Protein AF-A0A9Q1BV69-F1 (afdb_monomer_lite)

pLDDT: mean 74.63, std 18.73, range [35.53, 95.81]

Inter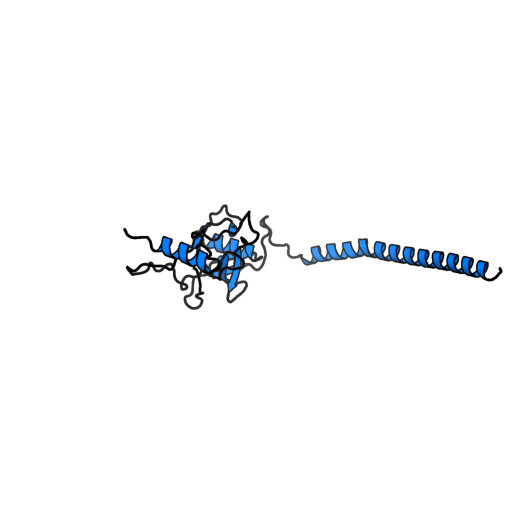Pro domains:
  IPR001190 SRCR domain [PF00530] (51-150)
  IPR001190 SRCR domain [PS50287] (43-151)
  IPR001190 SRCR domain [SM00202] (43-151)
  IPR036772 SRCR-like domain superfamily [G3DSA:3.10.250.10] (43-155)
  IPR036772 SRCR-like domain superfamily [SSF56487] (43-150)

Sequence (213 aa):
MDLSTSQLFHSVCLLLLLSCVEGENEEGCKFVDEENNDGEGYFRLFPGKPQGRVEVRCGVNKDWGTISYKGTRNTEIVATLVCRKLGYGDGSPLQPSDELGGYGPVWNVNCDEQHKYIENCSFTQTDKETDDYGPTYPYWDHNNDLHVKCGARPILDDGNSLPENTLMFILVDVATFVVLLVPIIVSGFVMYQLLIRKFKSVLNAKLASSATQ

Secondary structure (DSSP, 8-state):
----HHHHHHHHHHHHT-------------S--SSSTT--EEEEEES-SSEEEEEEEESTTSPPEEEBTTT-BSHHHHHHHHHHHTT---EEEE---GGG---S-EEEEE--TT--SGGGSEEEEE-----SS----TTSSGGGBPEEEE-SSPBPTTS-B--TTHHHHHHHHHHHHHHHHHHHHHHHHHHHHHHHHHHHHHHHHHHHHHS--

Radius of gyration: 30.92 Å; chains: 1; bounding box: 83×45×90 Å

Structure (mmCIF, N/CA/C/O backbone):
data_AF-A0A9Q1BV69-F1
#
_entry.id   AF-A0A9Q1BV69-F1
#
loop_
_atom_site.group_PDB
_atom_site.id
_atom_site.type_symbol
_atom_site.label_atom_id
_atom_site.label_alt_id
_atom_site.label_comp_id
_atom_site.label_asym_id
_atom_site.label_entity_id
_atom_site.label_seq_id
_atom_site.pdbx_PDB_ins_code
_atom_site.Cartn_x
_atom_site.Cartn_y
_atom_site.Cartn_z
_atom_site.occupancy
_atom_site.B_iso_or_equiv
_atom_site.auth_seq_id
_atom_site.auth_comp_id
_atom_site.auth_asym_id
_atom_site.auth_atom_id
_atom_site.pdbx_PDB_model_num
ATOM 1 N N . MET A 1 1 ? -8.856 7.721 -50.775 1.00 40.12 1 MET A N 1
ATOM 2 C CA . MET A 1 1 ? -9.648 8.565 -49.852 1.00 40.12 1 MET A CA 1
ATOM 3 C C . MET A 1 1 ? -10.030 7.638 -48.724 1.00 40.12 1 MET A C 1
ATOM 5 O O . MET A 1 1 ? -11.120 7.085 -48.736 1.00 40.12 1 MET A O 1
ATOM 9 N N . ASP A 1 2 ? -9.067 7.367 -47.850 1.00 35.53 2 ASP A N 1
ATOM 10 C CA . ASP A 1 2 ? -9.218 6.349 -46.818 1.00 35.53 2 ASP A CA 1
ATOM 11 C C . ASP A 1 2 ? -9.741 7.046 -45.571 1.00 35.53 2 ASP A C 1
ATOM 13 O O . ASP A 1 2 ? -9.028 7.789 -44.897 1.00 35.53 2 ASP A O 1
ATOM 17 N N . LEU A 1 3 ? -11.042 6.884 -45.339 1.00 38.03 3 LEU A N 1
ATOM 18 C CA . LEU A 1 3 ? -11.669 7.288 -44.093 1.00 38.03 3 LEU A CA 1
ATOM 19 C C . LEU A 1 3 ? -11.103 6.390 -42.989 1.00 38.03 3 LEU A C 1
ATOM 21 O O . LEU A 1 3 ? -11.316 5.179 -42.998 1.00 38.03 3 LEU A O 1
ATOM 25 N N . SER A 1 4 ? -10.372 7.002 -42.057 1.00 40.81 4 SER A N 1
ATOM 26 C CA . SER A 1 4 ? -9.907 6.376 -40.820 1.00 40.81 4 SER A CA 1
ATOM 27 C C . SER A 1 4 ? -11.053 5.623 -40.138 1.00 40.81 4 SER A C 1
ATOM 29 O O . SER A 1 4 ? -12.153 6.163 -39.984 1.00 40.81 4 SER A O 1
ATOM 31 N N . THR A 1 5 ? -10.784 4.400 -39.680 1.00 53.78 5 THR A N 1
ATOM 32 C CA . THR A 1 5 ? -11.697 3.568 -38.879 1.00 53.78 5 THR A CA 1
ATOM 33 C C . THR A 1 5 ? -12.287 4.331 -37.687 1.00 53.78 5 THR A C 1
ATOM 35 O O . THR A 1 5 ? -13.434 4.083 -37.319 1.00 53.78 5 THR A O 1
ATOM 38 N N . SER A 1 6 ? -11.585 5.344 -37.161 1.00 50.75 6 SER A N 1
ATOM 39 C CA . SER A 1 6 ? -12.084 6.225 -36.095 1.00 50.75 6 SER A CA 1
ATOM 40 C C . SER A 1 6 ? -13.319 7.058 -36.476 1.00 50.75 6 SER A C 1
ATOM 42 O O . SER A 1 6 ? -14.164 7.318 -35.619 1.00 50.75 6 SER A O 1
ATOM 44 N N . GLN A 1 7 ? -13.483 7.446 -37.748 1.00 51.47 7 GLN A N 1
ATOM 45 C CA . GLN A 1 7 ? -14.639 8.245 -38.186 1.00 51.47 7 GLN A CA 1
ATOM 46 C C . GLN A 1 7 ? -15.904 7.402 -38.383 1.00 51.47 7 GLN A C 1
ATOM 48 O O . GLN A 1 7 ? -17.013 7.891 -38.163 1.00 51.47 7 GLN A O 1
ATOM 53 N N . LEU A 1 8 ? -15.754 6.124 -38.743 1.00 51.69 8 LEU A N 1
ATOM 54 C CA . LEU A 1 8 ? -16.880 5.190 -38.845 1.00 51.69 8 LEU A CA 1
ATOM 55 C C . LEU A 1 8 ? -17.438 4.828 -37.460 1.00 51.69 8 LEU A C 1
ATOM 57 O O . LEU A 1 8 ? -18.655 4.769 -37.297 1.00 51.69 8 LEU A O 1
ATOM 61 N N . PHE A 1 9 ? -16.578 4.680 -36.446 1.00 51.19 9 PHE A N 1
ATOM 62 C CA . PHE A 1 9 ? -17.001 4.396 -35.068 1.00 51.19 9 PHE A CA 1
ATOM 63 C C . PHE A 1 9 ? -17.808 5.540 -34.434 1.00 51.19 9 PHE A C 1
ATOM 65 O O . PHE A 1 9 ? -18.845 5.291 -33.818 1.00 51.19 9 PHE A O 1
ATOM 72 N N . HIS A 1 10 ? -17.405 6.793 -34.665 1.00 50.75 10 HIS A N 1
ATOM 73 C CA . HIS A 1 10 ? -18.146 7.969 -34.196 1.00 50.75 10 HIS A CA 1
ATOM 74 C C . HIS A 1 10 ? -19.568 8.048 -34.783 1.00 50.75 10 HIS A C 1
ATOM 76 O O . HIS A 1 10 ? -20.523 8.398 -34.090 1.00 50.75 10 HIS A O 1
ATOM 82 N N . SER A 1 11 ? -19.727 7.682 -36.060 1.00 50.28 11 SER A N 1
ATOM 83 C CA . SER A 1 11 ? -21.018 7.750 -36.755 1.00 50.28 11 SER A CA 1
ATOM 84 C C . SER A 1 11 ? -21.983 6.632 -36.334 1.00 50.28 11 SER A C 1
ATOM 86 O O . SER A 1 11 ? -23.188 6.859 -36.232 1.00 50.28 11 SER A O 1
ATOM 88 N N . VAL A 1 12 ? -21.464 5.437 -36.019 1.00 55.62 12 VAL A N 1
ATOM 89 C CA . VAL A 1 12 ? -22.273 4.306 -35.526 1.00 55.62 12 VAL A CA 1
ATOM 90 C C . VAL A 1 12 ? -22.768 4.549 -34.097 1.00 55.62 12 VAL A C 1
ATOM 92 O O . VAL A 1 12 ? -23.895 4.175 -33.771 1.00 55.62 12 VAL A O 1
ATOM 95 N N . CYS A 1 13 ? -21.981 5.223 -33.254 1.00 51.28 13 CYS A N 1
ATOM 96 C CA . CYS A 1 13 ? -22.364 5.425 -31.858 1.00 51.28 13 CYS A CA 1
ATOM 97 C C . CYS A 1 13 ? -23.488 6.454 -31.667 1.00 51.28 13 CYS A C 1
ATOM 99 O O . CYS A 1 13 ? -24.375 6.266 -30.834 1.00 51.28 13 CYS A O 1
ATOM 101 N N . LEU A 1 14 ? -23.536 7.480 -32.524 1.00 49.28 14 LEU A N 1
ATOM 102 C CA . LEU A 1 14 ? -24.628 8.457 -32.541 1.00 49.28 14 LEU A CA 1
ATOM 103 C C . LEU A 1 14 ? -25.983 7.832 -32.941 1.00 49.28 14 LEU A C 1
ATOM 105 O O . LEU A 1 14 ? -27.035 8.330 -32.547 1.00 49.28 14 LEU A O 1
ATOM 109 N N . LEU A 1 15 ? -25.969 6.734 -33.709 1.00 53.00 15 LEU A N 1
ATOM 110 C CA . LEU A 1 15 ? -27.171 6.058 -34.215 1.00 53.00 15 LEU A CA 1
ATOM 111 C C . LEU A 1 15 ? -27.787 5.046 -33.235 1.00 53.00 15 LEU A C 1
ATOM 113 O O . LEU A 1 15 ? -28.951 4.690 -33.408 1.00 53.00 15 LEU A O 1
ATOM 117 N N . LEU A 1 16 ? -27.050 4.585 -32.217 1.00 51.47 16 LEU A N 1
ATOM 118 C CA . LEU A 1 16 ? -27.519 3.532 -31.303 1.00 51.47 16 LEU A CA 1
ATOM 119 C C . LEU A 1 16 ? -27.891 4.012 -29.893 1.00 51.47 16 LEU A C 1
ATOM 121 O O . LEU A 1 16 ? -28.343 3.187 -29.103 1.00 51.47 16 LEU A O 1
ATOM 125 N N . LEU A 1 17 ? -27.734 5.303 -29.557 1.00 52.81 17 LEU A N 1
ATOM 126 C CA . LEU A 1 17 ? -27.926 5.831 -28.186 1.00 52.81 17 LEU A CA 1
ATOM 127 C C . LEU A 1 17 ? -27.183 5.012 -27.107 1.00 52.81 17 LEU A C 1
ATOM 129 O O . LEU A 1 17 ? -27.533 5.046 -25.928 1.00 52.81 17 LEU A O 1
ATOM 133 N N . LEU A 1 18 ? -26.159 4.260 -27.509 1.00 53.50 18 LEU A N 1
ATOM 134 C CA . LEU A 1 18 ? -25.241 3.591 -26.607 1.00 53.50 18 LEU A CA 1
ATOM 135 C C . LEU A 1 18 ? -24.182 4.629 -26.260 1.00 53.50 18 LEU A C 1
ATOM 137 O O . LEU A 1 18 ? -23.587 5.226 -27.153 1.00 53.50 18 LEU A O 1
ATOM 141 N N . SER A 1 19 ? -23.975 4.885 -24.972 1.00 45.06 19 SER A N 1
ATOM 142 C CA . SER A 1 19 ? -22.877 5.725 -24.506 1.00 45.06 19 SER A CA 1
ATOM 143 C C . SER A 1 19 ? -21.555 5.091 -24.947 1.00 45.06 19 SER A C 1
ATOM 145 O O . SER A 1 19 ? -21.091 4.140 -24.315 1.00 45.06 19 SER A O 1
ATOM 147 N N . CYS A 1 20 ? -20.954 5.583 -26.032 1.00 44.16 20 CYS A N 1
ATOM 148 C CA . CYS A 1 20 ? -19.535 5.358 -26.261 1.00 44.16 20 CYS A CA 1
ATOM 149 C C . CYS A 1 20 ? -18.796 6.150 -25.195 1.00 44.16 20 CYS A C 1
ATOM 151 O O . CYS A 1 20 ? -18.711 7.371 -25.273 1.00 44.16 20 CYS A O 1
ATOM 153 N N . VAL A 1 21 ? -18.307 5.444 -24.181 1.00 43.62 21 VAL A N 1
ATOM 154 C CA . VAL A 1 21 ? -17.212 5.950 -23.364 1.00 43.62 21 VAL A CA 1
ATOM 155 C C . VAL A 1 21 ? -16.020 6.006 -24.311 1.00 43.62 21 VAL A C 1
ATOM 157 O O . VAL A 1 21 ? -15.547 4.968 -24.778 1.00 43.62 21 VAL A O 1
ATOM 160 N N . GLU A 1 22 ? -15.624 7.218 -24.696 1.00 40.38 22 GLU A N 1
ATOM 161 C CA . GLU A 1 22 ? -14.317 7.443 -25.302 1.00 40.38 22 GLU A CA 1
ATOM 162 C C . GLU A 1 22 ? -13.283 6.828 -24.363 1.00 40.38 22 GLU A C 1
ATOM 164 O O . GLU A 1 22 ? -13.348 7.033 -23.153 1.00 40.38 22 GLU A O 1
ATOM 169 N N . GLY A 1 23 ? -12.390 6.000 -24.908 1.00 40.72 23 GLY A N 1
ATOM 170 C CA . GLY A 1 23 ? -11.249 5.507 -24.153 1.00 40.72 23 GLY A CA 1
ATOM 171 C C . GLY A 1 23 ? -10.459 6.716 -23.683 1.00 40.72 23 GLY A C 1
ATOM 172 O O . GLY A 1 23 ? -9.759 7.340 -24.479 1.00 40.72 23 GLY A O 1
ATOM 173 N N . GLU A 1 24 ? -10.654 7.087 -22.421 1.00 43.34 24 GLU A N 1
ATOM 174 C CA . GLU A 1 24 ? -9.856 8.103 -21.766 1.00 43.34 24 GLU A CA 1
ATOM 175 C C . GLU A 1 24 ? -8.406 7.644 -21.857 1.00 43.34 24 GLU A C 1
ATOM 177 O O . GLU A 1 24 ? -8.081 6.492 -21.557 1.00 43.34 24 GLU A O 1
ATOM 182 N N . ASN A 1 25 ? -7.564 8.544 -22.359 1.00 41.19 25 ASN A N 1
ATOM 183 C CA . ASN A 1 25 ? -6.124 8.364 -22.412 1.00 41.19 25 ASN A CA 1
ATOM 184 C C . ASN A 1 25 ? -5.625 7.812 -21.070 1.00 41.19 25 ASN A C 1
ATOM 186 O O . ASN A 1 25 ? -6.154 8.184 -20.025 1.00 41.19 25 ASN A O 1
ATOM 190 N N . GLU A 1 26 ? -4.619 6.940 -21.123 1.00 45.53 26 GLU A N 1
ATOM 191 C CA . GLU A 1 26 ? -3.960 6.273 -19.995 1.00 45.53 26 GLU A CA 1
ATOM 192 C C . GLU A 1 26 ? -3.340 7.278 -19.009 1.00 45.53 26 GLU A C 1
ATOM 194 O O . GLU A 1 26 ? -2.126 7.462 -18.911 1.00 45.53 26 GLU A O 1
ATOM 199 N N . GLU A 1 27 ? -4.180 7.978 -18.261 1.00 52.00 27 GLU A N 1
ATOM 200 C CA . GLU A 1 27 ? -3.754 8.746 -17.114 1.00 52.00 27 GLU A CA 1
ATOM 201 C C . GLU A 1 27 ? -3.447 7.729 -16.011 1.00 52.00 27 GLU A C 1
ATOM 203 O O . GLU A 1 27 ? -4.320 6.986 -15.560 1.00 52.00 27 GLU A O 1
ATOM 208 N N . GLY A 1 28 ? -2.167 7.630 -15.634 1.00 58.50 28 GLY A N 1
ATOM 209 C CA . GLY A 1 28 ? -1.710 6.755 -14.554 1.00 58.50 28 GLY A CA 1
ATOM 210 C C . GLY A 1 28 ? -2.516 6.949 -13.264 1.00 58.50 28 GLY A C 1
ATOM 211 O O . GLY A 1 28 ? -3.225 7.937 -13.110 1.00 58.50 28 GLY A O 1
ATOM 212 N N . CYS A 1 29 ? -2.410 6.005 -12.325 1.00 69.38 29 CYS A N 1
ATOM 213 C CA . CYS A 1 29 ? -3.205 5.978 -11.093 1.00 69.38 29 CYS A CA 1
ATOM 214 C C . CYS A 1 29 ? -3.205 7.338 -10.363 1.00 69.38 29 CYS A C 1
ATOM 216 O O . CYS A 1 29 ? -2.234 7.682 -9.683 1.00 69.38 29 CYS A O 1
ATOM 218 N N . LYS A 1 30 ? -4.286 8.113 -10.501 1.00 64.75 30 LYS A N 1
ATOM 219 C CA . LYS A 1 30 ? -4.495 9.358 -9.759 1.00 64.75 30 LYS A CA 1
ATOM 220 C C . LYS A 1 30 ? -5.246 9.033 -8.475 1.00 64.75 30 LYS A C 1
ATOM 222 O O . LYS A 1 30 ? -6.282 8.380 -8.495 1.00 64.75 30 LYS A O 1
ATOM 227 N N . PHE A 1 31 ? -4.673 9.460 -7.353 1.00 65.12 31 PHE A N 1
ATOM 228 C CA . PHE A 1 31 ? -5.254 9.297 -6.015 1.00 65.12 31 PHE A CA 1
ATOM 229 C C . PHE A 1 31 ? -5.938 10.581 -5.511 1.00 65.12 31 PHE A C 1
ATOM 231 O O . PHE A 1 31 ? -6.387 10.641 -4.366 1.00 65.12 31 PHE A O 1
ATOM 238 N N . VAL A 1 32 ? -5.961 11.620 -6.350 1.00 54.75 32 VAL A N 1
ATOM 239 C CA . VAL A 1 32 ? -6.614 12.903 -6.104 1.00 54.75 32 VAL A CA 1
ATOM 240 C C . VAL A 1 32 ? -7.258 13.328 -7.417 1.00 54.75 32 VAL A C 1
ATOM 242 O O . VAL A 1 32 ? -6.558 13.784 -8.318 1.00 54.75 32 VAL A O 1
ATOM 245 N N . ASP A 1 33 ? -8.574 13.178 -7.512 1.00 50.28 33 ASP A N 1
ATOM 246 C CA . ASP A 1 33 ? -9.371 13.904 -8.496 1.00 50.28 33 ASP A CA 1
ATOM 247 C C . ASP A 1 33 ? -10.050 15.065 -7.771 1.00 50.28 33 ASP A C 1
ATOM 249 O O . ASP A 1 33 ? -10.832 14.875 -6.841 1.00 50.28 33 ASP A O 1
ATOM 253 N N . GLU A 1 34 ? -9.699 16.294 -8.154 1.00 51.12 34 GLU A N 1
ATOM 254 C CA . GLU A 1 34 ? -10.300 17.509 -7.584 1.00 51.12 34 GLU A CA 1
ATOM 255 C C . GLU A 1 34 ? -11.737 17.735 -8.088 1.00 51.12 34 GLU A C 1
ATOM 257 O O . GLU A 1 34 ? -12.470 18.541 -7.514 1.00 51.12 34 GLU A O 1
ATOM 262 N N . GLU A 1 35 ? -12.152 17.033 -9.148 1.00 55.50 35 GLU A N 1
ATOM 263 C CA . GLU A 1 35 ? -13.388 17.333 -9.878 1.00 55.50 35 GLU A CA 1
ATOM 264 C C . GLU A 1 35 ? -14.507 16.302 -9.651 1.00 55.50 35 GLU A C 1
ATOM 266 O O . GLU A 1 35 ? -15.681 16.668 -9.677 1.00 55.50 35 GLU A O 1
ATOM 271 N N . ASN A 1 36 ? -14.176 15.049 -9.318 1.00 53.34 36 ASN A N 1
ATOM 272 C CA . ASN A 1 36 ? -15.134 13.992 -8.995 1.00 53.34 36 ASN A CA 1
ATOM 273 C C . ASN A 1 36 ? -14.586 13.144 -7.829 1.00 53.34 36 ASN A C 1
ATOM 275 O O . ASN A 1 36 ? -13.414 12.797 -7.787 1.00 53.34 36 ASN A O 1
ATOM 279 N N . ASN A 1 37 ? -15.416 12.811 -6.835 1.00 50.31 37 ASN A N 1
ATOM 280 C CA . ASN A 1 37 ? -15.024 11.999 -5.662 1.00 50.31 37 ASN A CA 1
ATOM 281 C C . ASN A 1 37 ? -14.746 10.508 -6.006 1.00 50.31 37 ASN A C 1
ATOM 283 O O . ASN A 1 37 ? -15.008 9.620 -5.193 1.00 50.31 37 ASN A O 1
ATOM 287 N N . ASP A 1 38 ? -14.302 10.201 -7.221 1.00 52.78 38 ASP A N 1
ATOM 288 C CA . ASP A 1 38 ? -13.967 8.866 -7.726 1.00 52.78 38 ASP A CA 1
ATOM 289 C C . ASP A 1 38 ? -12.456 8.569 -7.722 1.00 52.78 38 ASP A C 1
ATOM 291 O O . ASP A 1 38 ? -12.078 7.396 -7.809 1.00 52.78 38 ASP A O 1
ATOM 295 N N . GLY A 1 39 ? -11.618 9.586 -7.502 1.00 53.66 39 GLY A N 1
ATOM 296 C CA . GLY A 1 39 ? -10.155 9.497 -7.477 1.00 53.66 39 GLY A CA 1
ATOM 297 C C . GLY A 1 39 ? -9.519 8.862 -6.234 1.00 53.66 39 GLY A C 1
ATOM 298 O O . GLY A 1 39 ? -8.316 8.989 -6.044 1.00 53.66 39 GLY A O 1
ATOM 299 N N . GLU A 1 40 ? -10.257 8.182 -5.349 1.00 65.62 40 GLU A N 1
ATOM 300 C CA . GLU A 1 40 ? -9.614 7.478 -4.230 1.00 65.62 40 GLU A CA 1
ATOM 301 C C . GLU A 1 40 ? -9.046 6.130 -4.687 1.00 65.62 40 GLU A C 1
ATOM 303 O O . GLU A 1 40 ? -9.777 5.182 -4.989 1.00 65.62 40 GLU A O 1
ATOM 308 N N . GLY A 1 41 ? -7.720 6.007 -4.697 1.00 77.88 41 GLY A N 1
ATOM 309 C CA . GLY A 1 41 ? -7.085 4.711 -4.888 1.00 77.88 41 GLY A CA 1
ATOM 310 C C . GLY A 1 41 ? -6.992 3.900 -3.589 1.00 77.88 41 GLY A C 1
ATOM 311 O O . GLY A 1 41 ? -6.687 4.409 -2.507 1.00 77.88 41 GLY A O 1
ATOM 312 N N . TYR A 1 42 ? -7.264 2.602 -3.700 1.00 89.88 42 TYR A N 1
ATOM 313 C CA . TYR A 1 42 ? -7.347 1.663 -2.585 1.00 89.88 42 TYR A CA 1
ATOM 314 C C . TYR A 1 42 ? -6.157 0.711 -2.577 1.00 89.88 42 TYR A C 1
ATOM 316 O O . TYR A 1 42 ? -5.721 0.247 -3.627 1.00 89.88 42 TYR A O 1
ATOM 324 N N . PHE A 1 43 ? -5.694 0.351 -1.379 1.00 93.31 43 PHE A N 1
ATOM 325 C CA . PHE A 1 43 ? -4.626 -0.626 -1.177 1.00 93.31 43 PHE A CA 1
ATOM 326 C C . PHE A 1 43 ? -5.113 -1.787 -0.311 1.00 93.31 43 PHE A C 1
ATOM 328 O O . PHE A 1 43 ? -5.942 -1.607 0.587 1.00 93.31 43 PHE A O 1
ATOM 335 N N . ARG A 1 44 ? -4.573 -2.986 -0.540 1.00 94.62 44 ARG A N 1
ATOM 336 C CA . ARG A 1 44 ? -4.730 -4.133 0.364 1.00 94.62 44 ARG A CA 1
ATOM 337 C C . ARG A 1 44 ? -3.515 -5.053 0.326 1.00 94.62 44 ARG A C 1
ATOM 339 O O . ARG A 1 44 ? -2.742 -5.032 -0.625 1.00 94.62 44 ARG A O 1
ATOM 346 N N . LEU A 1 45 ? -3.404 -5.894 1.354 1.00 94.12 45 LEU A N 1
ATOM 347 C CA . LEU A 1 45 ? -2.499 -7.041 1.361 1.00 94.12 45 LEU A CA 1
ATOM 348 C C . LEU A 1 45 ? -3.288 -8.326 1.122 1.00 94.12 45 LEU A C 1
ATOM 350 O O . LEU A 1 45 ? -4.327 -8.538 1.758 1.00 94.12 45 LEU A O 1
ATOM 354 N N . PHE A 1 46 ? -2.789 -9.172 0.225 1.00 92.38 46 PHE A N 1
ATOM 355 C CA . PHE A 1 46 ? -3.361 -10.481 -0.090 1.00 92.38 46 PHE A CA 1
ATOM 356 C C . PHE A 1 46 ? -2.246 -11.536 -0.226 1.00 92.38 46 PHE A C 1
ATOM 358 O O . PHE A 1 46 ? -1.165 -11.208 -0.701 1.00 92.38 46 PHE A O 1
ATOM 365 N N . PRO A 1 47 ? -2.442 -12.803 0.180 1.00 88.19 47 PRO A N 1
ATOM 366 C CA . PRO A 1 47 ? -3.598 -13.349 0.898 1.00 88.19 47 PRO A CA 1
ATOM 367 C C . PRO A 1 47 ? -3.599 -13.044 2.409 1.00 88.19 47 PRO A C 1
ATOM 369 O O . PRO A 1 47 ? -4.556 -13.395 3.094 1.00 88.19 47 PRO A O 1
ATOM 372 N N . GLY A 1 48 ? -2.546 -12.419 2.949 1.00 81.69 48 GLY A N 1
ATOM 373 C CA . GLY A 1 48 ? -2.345 -12.256 4.392 1.00 81.69 48 GLY A CA 1
ATOM 374 C C . GLY A 1 48 ? -2.264 -10.808 4.883 1.00 81.69 48 GLY A C 1
ATOM 375 O O . GLY A 1 48 ? -2.031 -9.873 4.122 1.00 81.69 48 GLY A O 1
ATOM 376 N N . LYS A 1 49 ? -2.430 -10.640 6.201 1.00 86.94 49 LYS A N 1
ATOM 377 C CA . LYS A 1 49 ? -2.164 -9.414 6.973 1.00 86.94 49 LYS A CA 1
ATOM 378 C C . LYS A 1 49 ? -1.452 -9.807 8.279 1.00 86.94 49 LYS A C 1
ATOM 380 O O . LYS A 1 49 ? -1.833 -10.822 8.859 1.00 86.94 49 LYS A O 1
ATOM 385 N N . PRO A 1 50 ? -0.443 -9.057 8.763 1.00 90.88 50 PRO A N 1
ATOM 386 C CA . PRO A 1 50 ? 0.099 -7.803 8.226 1.00 90.88 50 PRO A CA 1
ATOM 387 C C . PRO A 1 50 ? 1.152 -8.015 7.118 1.00 90.88 50 PRO A C 1
ATOM 389 O O . PRO A 1 50 ? 1.956 -7.128 6.851 1.00 90.88 50 PRO A O 1
ATOM 392 N N . GLN A 1 51 ? 1.194 -9.201 6.505 1.00 93.19 51 GLN A N 1
ATOM 393 C CA . GLN A 1 51 ? 2.146 -9.558 5.457 1.00 93.19 51 GLN A CA 1
ATOM 394 C C . GLN A 1 51 ? 1.417 -10.131 4.246 1.00 93.19 51 GLN A C 1
ATOM 396 O O . GLN A 1 51 ? 0.633 -11.067 4.395 1.00 93.19 51 GLN A O 1
ATOM 401 N N . GLY A 1 52 ? 1.738 -9.631 3.058 1.00 93.31 52 GLY A N 1
ATOM 402 C CA . GLY A 1 52 ? 1.176 -10.127 1.808 1.00 93.31 52 GLY A CA 1
ATOM 403 C C . GLY A 1 52 ? 1.661 -9.344 0.595 1.00 93.31 52 GLY A C 1
ATOM 404 O O . GLY A 1 52 ? 2.419 -8.382 0.724 1.00 93.31 52 GLY A O 1
ATOM 405 N N . ARG A 1 53 ? 1.205 -9.770 -0.580 1.00 94.38 53 ARG A N 1
ATOM 406 C CA . ARG A 1 53 ? 1.318 -9.036 -1.838 1.00 94.38 53 ARG A CA 1
ATOM 407 C C . ARG A 1 53 ? 0.539 -7.734 -1.743 1.00 94.38 53 ARG A C 1
ATOM 409 O O . ARG A 1 53 ? -0.588 -7.734 -1.243 1.00 94.38 53 ARG A O 1
ATOM 416 N N . VAL A 1 54 ? 1.128 -6.653 -2.233 1.00 94.88 54 VAL A N 1
ATOM 417 C CA . VAL A 1 54 ? 0.461 -5.361 -2.335 1.00 94.88 54 VAL A CA 1
ATOM 418 C C . VAL A 1 54 ? -0.415 -5.357 -3.577 1.00 94.88 54 VAL A C 1
ATOM 420 O O . VAL A 1 54 ? 0.073 -5.512 -4.696 1.00 94.88 54 VAL A O 1
ATOM 423 N N . GLU A 1 55 ? -1.709 -5.153 -3.364 1.00 94.31 55 GLU A N 1
ATOM 424 C CA . GLU A 1 55 ? -2.665 -4.920 -4.436 1.00 94.31 55 GLU A CA 1
ATOM 425 C C . GLU A 1 55 ? -3.209 -3.498 -4.351 1.00 94.31 55 GLU A C 1
ATOM 427 O O . GLU A 1 55 ? -3.489 -2.990 -3.260 1.00 94.31 55 GLU A O 1
ATOM 432 N N . VAL A 1 56 ? -3.353 -2.871 -5.516 1.00 92.75 56 VAL A N 1
ATOM 433 C CA . VAL A 1 56 ? -3.781 -1.482 -5.688 1.00 92.75 56 VAL A CA 1
ATOM 434 C C . VAL A 1 56 ? -4.974 -1.418 -6.633 1.00 92.75 56 VAL A C 1
ATOM 436 O O . VAL A 1 56 ? -5.084 -2.212 -7.566 1.00 92.75 56 VAL A O 1
ATOM 439 N N . ARG A 1 57 ? -5.888 -0.483 -6.386 1.00 89.62 57 ARG A N 1
ATOM 440 C CA . ARG A 1 57 ? -7.055 -0.231 -7.231 1.00 89.62 57 ARG A CA 1
ATOM 441 C C . ARG A 1 57 ? -7.256 1.271 -7.400 1.00 89.62 57 ARG A C 1
ATOM 443 O O . ARG A 1 57 ? -7.553 1.947 -6.421 1.00 89.62 57 ARG A O 1
ATOM 450 N N . CYS A 1 58 ? -7.108 1.768 -8.623 1.00 84.44 58 CYS A N 1
ATOM 451 C CA . CYS A 1 58 ? -7.105 3.195 -8.968 1.00 84.44 58 CYS A CA 1
ATOM 452 C C . CYS A 1 58 ? -8.524 3.746 -9.163 1.00 84.44 58 CYS A C 1
ATOM 454 O O . CYS A 1 58 ? -8.940 4.011 -10.284 1.00 84.44 58 CYS A O 1
ATOM 456 N N . GLY A 1 59 ? -9.293 3.830 -8.080 1.00 79.81 59 GLY A N 1
ATOM 457 C CA . GLY A 1 59 ? -10.689 4.266 -8.106 1.00 79.81 59 GLY A CA 1
ATOM 458 C C . GLY A 1 59 ? -11.681 3.130 -7.855 1.00 79.81 59 GLY A C 1
ATOM 459 O O . GLY A 1 59 ? -11.362 1.940 -7.906 1.00 79.81 59 GLY A O 1
ATOM 460 N N . VAL A 1 60 ? -12.925 3.489 -7.542 1.00 76.12 60 VAL A N 1
ATOM 461 C CA . VAL A 1 60 ? -13.941 2.535 -7.052 1.00 76.12 60 VAL A CA 1
ATOM 462 C C . VAL A 1 60 ? -14.341 1.494 -8.105 1.00 76.12 60 VAL A C 1
ATOM 464 O O . VAL A 1 60 ? -14.615 0.345 -7.748 1.00 76.12 60 VAL A O 1
ATOM 467 N N . ASN A 1 61 ? -14.336 1.885 -9.381 1.00 78.50 61 ASN A N 1
ATOM 468 C CA . ASN A 1 61 ? -14.826 1.082 -10.506 1.00 78.50 61 ASN A CA 1
ATOM 469 C C . ASN A 1 61 ? -13.715 0.400 -11.321 1.00 78.50 61 ASN A C 1
ATOM 471 O O . ASN A 1 61 ? -14.014 -0.238 -12.327 1.00 78.50 61 ASN A O 1
ATOM 475 N N . LYS A 1 62 ? -12.443 0.548 -10.929 1.00 82.94 62 LYS A N 1
ATOM 476 C CA . LYS A 1 62 ? -11.322 -0.124 -11.601 1.00 82.94 62 LYS A CA 1
ATOM 477 C C . LYS A 1 62 ? -11.062 -1.498 -10.988 1.00 82.94 62 LYS A C 1
ATOM 479 O O . LYS A 1 62 ? -11.420 -1.759 -9.839 1.00 82.94 62 LYS A O 1
ATOM 484 N N . ASP A 1 63 ? -10.415 -2.369 -11.750 1.00 86.19 63 ASP A N 1
ATOM 485 C CA . ASP A 1 63 ? -9.988 -3.674 -11.255 1.00 86.19 63 ASP A CA 1
ATOM 486 C C . ASP A 1 63 ? -8.795 -3.557 -10.298 1.00 86.19 63 ASP A C 1
ATOM 488 O O . ASP A 1 63 ? -8.024 -2.595 -10.325 1.00 86.19 63 ASP A O 1
ATOM 492 N N . TRP A 1 64 ? -8.648 -4.560 -9.431 1.00 91.69 64 TRP A N 1
ATOM 493 C CA . TRP A 1 64 ? -7.443 -4.710 -8.619 1.00 91.69 64 TRP A CA 1
ATOM 494 C C . TRP A 1 64 ? -6.262 -5.111 -9.502 1.00 91.69 64 TRP A C 1
ATOM 496 O O . TRP A 1 64 ? -6.394 -5.980 -10.361 1.00 91.69 64 TRP A O 1
ATOM 506 N N . GLY A 1 65 ? -5.109 -4.510 -9.234 1.00 91.19 65 GLY A N 1
ATOM 507 C CA . GLY A 1 65 ? -3.821 -4.862 -9.814 1.00 91.19 65 GLY A CA 1
ATOM 508 C C . GLY A 1 65 ? -2.745 -5.040 -8.752 1.00 91.19 65 GLY A C 1
ATOM 509 O O . GLY A 1 65 ? -3.010 -4.940 -7.552 1.00 91.19 65 GLY A O 1
ATOM 510 N N . THR A 1 66 ? -1.518 -5.278 -9.194 1.00 92.19 66 THR A N 1
ATOM 511 C CA . THR A 1 66 ? -0.347 -5.514 -8.341 1.00 92.19 66 THR A CA 1
ATOM 512 C C . THR A 1 66 ? 0.731 -4.464 -8.584 1.00 92.19 66 THR A C 1
ATOM 514 O O . THR A 1 66 ? 0.694 -3.732 -9.568 1.00 92.19 66 THR A O 1
ATOM 517 N N . ILE A 1 67 ? 1.695 -4.352 -7.672 1.00 91.88 67 ILE A N 1
ATOM 518 C CA . ILE A 1 67 ? 2.871 -3.487 -7.850 1.00 91.88 67 ILE A CA 1
ATOM 519 C C . ILE A 1 67 ? 4.065 -4.362 -8.228 1.00 91.88 67 ILE A C 1
ATOM 521 O O . ILE A 1 67 ? 4.279 -5.379 -7.579 1.00 91.88 67 ILE A O 1
ATOM 525 N N . SER A 1 68 ? 4.867 -3.977 -9.221 1.00 90.44 68 SER A N 1
ATOM 526 C CA . SER A 1 68 ? 6.093 -4.712 -9.560 1.00 90.44 68 SER A CA 1
ATOM 527 C C . SER A 1 68 ? 7.194 -4.439 -8.538 1.00 90.44 68 SER A C 1
ATOM 529 O O . SER A 1 68 ? 7.614 -3.301 -8.356 1.00 90.44 68 SER A O 1
ATOM 531 N N . TYR A 1 69 ? 7.757 -5.479 -7.922 1.00 91.31 69 TYR A N 1
ATOM 532 C CA . TYR A 1 69 ? 8.926 -5.343 -7.046 1.00 91.31 69 TYR A CA 1
ATOM 533 C C . TYR A 1 69 ? 10.142 -4.789 -7.793 1.00 91.31 69 TYR A C 1
ATOM 535 O O . TYR A 1 69 ? 10.891 -3.984 -7.242 1.00 91.31 69 TYR A O 1
ATOM 543 N N . LYS A 1 70 ? 10.364 -5.250 -9.032 1.00 87.19 70 LYS A N 1
ATOM 544 C CA . LYS A 1 70 ? 11.560 -4.907 -9.813 1.00 87.19 70 LYS A CA 1
ATOM 545 C C . LYS A 1 70 ? 11.416 -3.594 -10.584 1.00 87.19 70 LYS A C 1
ATOM 547 O O . LYS A 1 70 ? 12.423 -2.934 -10.823 1.00 87.19 70 LYS A O 1
ATOM 552 N N . GLY A 1 71 ? 10.199 -3.252 -11.005 1.00 85.44 71 GLY A N 1
ATOM 553 C CA . GLY A 1 71 ? 9.896 -1.984 -11.668 1.00 85.44 71 GLY A CA 1
ATOM 554 C C . GLY A 1 71 ? 9.732 -0.812 -10.700 1.00 85.44 71 GLY A C 1
ATOM 555 O O . GLY A 1 71 ? 9.859 0.345 -11.098 1.00 85.44 71 GLY A O 1
ATOM 556 N N . THR A 1 72 ? 9.496 -1.098 -9.418 1.00 88.94 72 THR A N 1
ATOM 557 C CA . THR A 1 72 ? 9.430 -0.089 -8.365 1.00 88.94 72 THR A CA 1
ATOM 558 C C . THR A 1 72 ? 10.809 0.446 -7.987 1.00 88.94 72 THR A C 1
ATOM 560 O O . THR A 1 72 ? 11.745 -0.303 -7.707 1.00 88.94 72 THR A O 1
ATOM 563 N N . ARG A 1 73 ? 10.914 1.775 -7.896 1.00 89.25 73 ARG A N 1
ATOM 564 C CA . ARG A 1 73 ? 12.086 2.459 -7.338 1.00 89.25 73 ARG A CA 1
ATOM 565 C C . ARG A 1 73 ? 11.879 2.702 -5.846 1.00 89.25 73 ARG A C 1
ATOM 567 O O . ARG A 1 73 ? 10.794 3.092 -5.426 1.00 89.25 73 ARG A O 1
ATOM 574 N N . ASN A 1 74 ? 12.942 2.517 -5.062 1.00 93.06 74 ASN A N 1
ATOM 575 C CA . ASN A 1 74 ? 12.932 2.679 -3.605 1.00 93.06 74 ASN A CA 1
ATOM 576 C C . ASN A 1 74 ? 11.864 1.807 -2.924 1.00 93.06 74 ASN A C 1
ATOM 578 O O . ASN A 1 74 ? 11.043 2.282 -2.142 1.00 93.06 74 ASN A O 1
ATOM 582 N N . THR A 1 75 ? 11.899 0.506 -3.212 1.00 93.69 75 THR A N 1
ATOM 583 C CA . THR A 1 75 ? 10.932 -0.489 -2.729 1.00 93.69 75 THR A CA 1
ATOM 584 C C . THR A 1 75 ? 10.752 -0.486 -1.204 1.00 93.69 75 THR A C 1
ATOM 586 O O . THR A 1 75 ? 9.648 -0.717 -0.722 1.00 93.69 75 THR A O 1
ATOM 589 N N . GLU A 1 76 ? 11.798 -0.155 -0.440 1.00 94.88 76 GLU A N 1
ATOM 590 C CA . GLU A 1 76 ? 11.738 0.034 1.022 1.00 94.88 76 GLU A CA 1
ATOM 591 C C . GLU A 1 76 ? 10.799 1.177 1.441 1.00 94.88 76 GLU A C 1
ATOM 593 O O . GLU A 1 76 ? 9.973 1.032 2.346 1.00 94.88 76 GLU A O 1
ATOM 598 N N . ILE A 1 77 ? 10.885 2.311 0.740 1.00 95.06 77 ILE A N 1
ATOM 599 C CA . ILE A 1 77 ? 10.037 3.482 0.982 1.00 95.06 77 ILE A CA 1
ATOM 600 C C . ILE A 1 77 ? 8.600 3.140 0.601 1.00 95.06 77 ILE A C 1
ATOM 602 O O . ILE A 1 77 ? 7.691 3.364 1.394 1.00 95.06 77 ILE A O 1
ATOM 606 N N . VAL A 1 78 ? 8.394 2.516 -0.563 1.00 95.50 78 VAL A N 1
ATOM 607 C CA . VAL A 1 78 ? 7.065 2.056 -0.998 1.00 95.50 78 VAL A CA 1
ATOM 608 C C . VAL A 1 78 ? 6.440 1.121 0.035 1.00 95.50 78 VAL A C 1
ATOM 610 O O . VAL A 1 78 ? 5.287 1.320 0.415 1.00 95.50 78 VAL A O 1
ATOM 613 N N . ALA A 1 79 ? 7.191 0.136 0.537 1.00 95.81 79 ALA A N 1
ATOM 614 C CA . ALA A 1 79 ? 6.704 -0.791 1.553 1.00 95.81 79 ALA A CA 1
ATOM 615 C C . ALA A 1 79 ? 6.272 -0.063 2.831 1.00 95.81 79 ALA A C 1
ATOM 617 O O . ALA A 1 79 ? 5.193 -0.329 3.364 1.00 95.81 79 ALA A O 1
ATOM 618 N N . THR A 1 80 ? 7.075 0.900 3.282 1.00 95.00 80 THR A N 1
ATOM 619 C CA . THR A 1 80 ? 6.751 1.738 4.438 1.00 95.00 80 THR A CA 1
ATOM 620 C C . THR A 1 80 ? 5.482 2.557 4.211 1.00 95.00 80 THR A C 1
ATOM 622 O O . THR A 1 80 ? 4.572 2.517 5.040 1.00 95.00 80 THR A O 1
ATOM 625 N N . LEU A 1 81 ? 5.376 3.255 3.080 1.00 94.62 81 LEU A N 1
ATOM 626 C CA . LEU A 1 81 ? 4.231 4.114 2.776 1.00 94.62 81 LEU A CA 1
ATOM 627 C C . LEU A 1 81 ? 2.930 3.315 2.615 1.00 94.62 81 LEU A C 1
ATOM 629 O O . LEU A 1 81 ? 1.895 3.723 3.141 1.00 94.62 81 LEU A O 1
ATOM 633 N N . VAL A 1 82 ? 2.977 2.143 1.973 1.00 95.00 82 VAL A N 1
ATOM 634 C CA . VAL A 1 82 ? 1.825 1.229 1.869 1.00 95.00 82 VAL A CA 1
ATOM 635 C C . VAL A 1 82 ? 1.392 0.736 3.249 1.00 95.00 82 VAL A C 1
ATOM 637 O O . VAL A 1 82 ? 0.203 0.754 3.566 1.00 95.00 82 VAL A O 1
ATOM 640 N N . CYS A 1 83 ? 2.333 0.313 4.095 1.00 95.00 83 CYS A N 1
ATOM 641 C CA . CYS A 1 83 ? 2.000 -0.160 5.435 1.00 95.00 83 CYS A CA 1
ATOM 642 C C . CYS A 1 83 ? 1.360 0.943 6.288 1.00 95.00 83 CYS A C 1
ATOM 644 O O . CYS A 1 83 ? 0.325 0.698 6.911 1.00 95.00 83 CYS A O 1
ATOM 646 N N . ARG A 1 84 ? 1.888 2.171 6.230 1.00 93.00 84 ARG A N 1
ATOM 647 C CA . ARG A 1 84 ? 1.290 3.339 6.893 1.00 93.00 84 ARG A CA 1
ATOM 648 C C . ARG A 1 84 ? -0.105 3.656 6.357 1.00 93.00 84 ARG A C 1
ATOM 650 O O . ARG A 1 84 ? -1.024 3.838 7.153 1.00 93.00 84 ARG A O 1
ATOM 657 N N . LYS A 1 85 ? -0.307 3.628 5.031 1.00 91.25 85 LYS A N 1
ATOM 658 C CA . LYS A 1 85 ? -1.629 3.817 4.399 1.00 91.25 85 LYS A CA 1
ATOM 659 C C . LYS A 1 85 ? -2.660 2.800 4.896 1.00 91.25 85 LYS A C 1
ATOM 661 O O . LYS A 1 85 ? -3.837 3.121 5.031 1.00 91.25 85 LYS A O 1
ATOM 666 N N . LEU A 1 86 ? -2.220 1.582 5.196 1.00 92.56 86 LEU A N 1
ATOM 667 C CA . LEU A 1 86 ? -3.059 0.509 5.729 1.00 92.56 86 LEU A CA 1
ATOM 668 C C . LEU A 1 86 ? -3.240 0.557 7.259 1.00 92.56 86 LEU A C 1
ATOM 670 O O . LEU A 1 86 ? -3.894 -0.326 7.816 1.00 92.56 86 LEU A O 1
ATOM 674 N N . GLY A 1 87 ? -2.689 1.569 7.938 1.00 91.19 87 GLY A N 1
ATOM 675 C CA . GLY A 1 87 ? -2.791 1.748 9.388 1.00 91.19 87 GLY A CA 1
ATOM 676 C C . GLY A 1 87 ? -1.804 0.907 10.200 1.00 91.19 87 GLY A C 1
ATOM 677 O O . GLY A 1 87 ? -2.014 0.702 11.395 1.00 91.19 87 GLY A O 1
ATOM 678 N N . TYR A 1 88 ? -0.747 0.395 9.573 1.00 91.56 88 TYR A N 1
ATOM 679 C CA . TYR A 1 88 ? 0.351 -0.295 10.245 1.00 91.56 88 TYR A CA 1
ATOM 680 C C . TYR A 1 88 ? 1.530 0.651 10.514 1.00 91.56 88 TYR A C 1
ATOM 682 O O . TYR A 1 88 ? 1.522 1.820 10.133 1.00 91.56 88 TYR A O 1
ATOM 690 N N .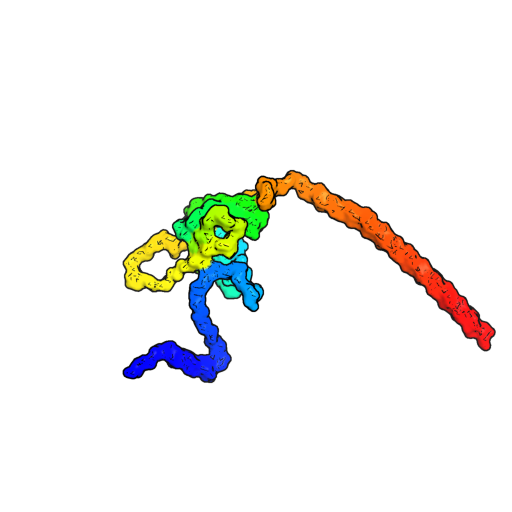 GLY A 1 89 ? 2.555 0.138 11.195 1.00 89.75 89 GLY A N 1
ATOM 691 C CA . GLY A 1 89 ? 3.855 0.804 11.262 1.00 89.75 89 GLY A CA 1
ATOM 692 C C . GLY A 1 89 ? 4.627 0.720 9.957 1.00 89.75 89 GLY A C 1
ATOM 693 O O . GLY A 1 89 ? 4.102 0.286 8.932 1.00 89.75 89 GLY A O 1
ATOM 694 N N . ASP A 1 90 ? 5.909 1.061 10.029 1.00 92.75 90 ASP A N 1
ATOM 695 C CA . ASP A 1 90 ? 6.824 0.882 8.905 1.00 92.75 90 ASP A CA 1
ATOM 696 C C . ASP A 1 90 ? 6.864 -0.582 8.457 1.00 92.75 90 ASP A C 1
ATOM 698 O O . ASP A 1 90 ? 6.606 -1.517 9.227 1.00 92.75 90 ASP A O 1
ATOM 702 N N . GLY A 1 91 ? 7.156 -0.770 7.178 1.00 93.38 91 GLY A N 1
ATOM 703 C CA . GLY A 1 91 ? 7.160 -2.070 6.538 1.00 93.38 91 GLY A CA 1
ATOM 704 C C . GLY A 1 91 ? 8.419 -2.274 5.729 1.00 93.38 91 GLY A C 1
ATOM 705 O O . GLY A 1 91 ? 9.047 -1.319 5.284 1.00 93.38 91 GLY A O 1
ATOM 706 N N . SER A 1 92 ? 8.753 -3.538 5.515 1.00 95.69 92 SER A N 1
ATOM 707 C CA . SER A 1 92 ? 9.862 -3.932 4.651 1.00 95.69 92 SER A CA 1
ATOM 708 C C . SER A 1 92 ? 9.330 -4.760 3.488 1.00 95.69 92 SER A C 1
ATOM 710 O O . SER A 1 92 ? 8.382 -5.539 3.671 1.00 95.69 92 SER A O 1
ATOM 712 N N . PRO A 1 93 ? 9.915 -4.619 2.294 1.00 94.88 93 PRO A N 1
ATOM 713 C CA . PRO A 1 93 ? 9.576 -5.446 1.170 1.00 94.88 93 PRO A CA 1
ATOM 714 C C . PRO A 1 93 ? 10.119 -6.854 1.410 1.00 94.88 93 PRO A C 1
ATOM 716 O O . PRO A 1 93 ? 11.145 -7.074 2.055 1.00 94.88 93 PRO A O 1
ATOM 719 N N . LEU A 1 94 ? 9.398 -7.832 0.894 1.00 91.62 94 LEU A N 1
ATOM 720 C CA . LEU A 1 94 ? 9.807 -9.221 0.883 1.00 91.62 94 LEU A CA 1
ATOM 721 C C . LEU A 1 94 ? 10.250 -9.586 -0.519 1.00 91.62 94 LEU A C 1
ATOM 723 O O . LEU A 1 94 ? 9.767 -9.029 -1.506 1.00 91.62 94 LEU A O 1
ATOM 727 N N . GLN A 1 95 ? 11.173 -10.538 -0.592 1.00 84.81 95 GLN A N 1
ATOM 728 C CA . GLN A 1 95 ? 11.597 -11.066 -1.873 1.00 84.81 95 GLN A CA 1
ATOM 729 C C . GLN A 1 95 ? 10.387 -11.681 -2.595 1.00 84.81 95 GLN A C 1
ATOM 731 O O . GLN A 1 95 ? 9.626 -12.415 -1.953 1.00 84.81 95 GLN A O 1
ATOM 736 N N . PRO A 1 96 ? 10.184 -11.374 -3.889 1.00 77.19 96 PRO A N 1
ATOM 737 C CA . PRO A 1 96 ? 9.085 -11.951 -4.645 1.00 77.19 96 PRO A CA 1
ATOM 738 C C . PRO A 1 96 ? 9.174 -13.474 -4.673 1.00 77.19 96 PRO A C 1
ATOM 740 O O . PRO A 1 96 ? 10.266 -14.046 -4.643 1.00 77.19 96 PRO A O 1
ATOM 743 N N . SER A 1 97 ? 8.014 -14.116 -4.736 1.00 69.50 97 SER A N 1
ATOM 744 C CA . SER A 1 97 ? 7.888 -15.555 -4.915 1.00 69.50 97 SER A CA 1
ATOM 745 C C . SER A 1 97 ? 6.866 -15.814 -6.010 1.00 69.50 97 SER A C 1
ATOM 747 O O . SER A 1 97 ? 5.736 -15.330 -5.926 1.00 69.50 97 SER A O 1
ATOM 749 N N . ASP A 1 98 ? 7.262 -16.618 -6.994 1.00 62.25 98 ASP A N 1
ATOM 750 C CA . ASP A 1 98 ? 6.430 -16.993 -8.141 1.00 62.25 98 ASP A CA 1
ATOM 751 C C . ASP A 1 98 ? 5.131 -17.714 -7.715 1.00 62.25 98 ASP A C 1
ATOM 753 O O . ASP A 1 98 ? 4.136 -17.702 -8.434 1.00 62.25 98 ASP A O 1
ATOM 757 N N . GLU A 1 99 ? 5.100 -18.312 -6.517 1.00 61.91 99 GLU A N 1
ATOM 758 C CA . GLU A 1 99 ? 3.945 -19.057 -5.991 1.00 61.91 99 GLU A CA 1
ATOM 759 C C . GLU A 1 99 ? 2.783 -18.155 -5.540 1.00 61.91 99 GLU A C 1
ATOM 761 O O . GLU A 1 99 ? 1.656 -18.624 -5.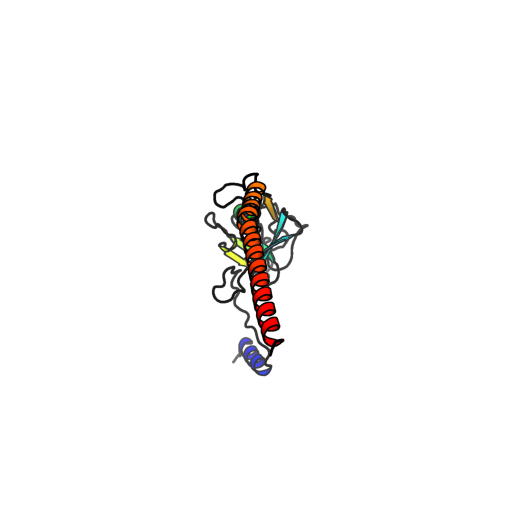371 1.00 61.91 99 GLU A O 1
ATOM 766 N N . LEU A 1 100 ? 3.042 -16.860 -5.340 1.00 69.06 100 LEU A N 1
ATOM 767 C CA . LEU A 1 100 ? 2.073 -15.880 -4.849 1.00 69.06 100 LEU A CA 1
ATOM 768 C C . LEU A 1 100 ? 1.872 -14.732 -5.845 1.00 69.06 100 LEU A C 1
ATOM 770 O O . LEU A 1 100 ? 1.620 -13.598 -5.435 1.00 69.06 100 LEU A O 1
ATOM 774 N N . GLY A 1 101 ? 1.948 -15.008 -7.146 1.00 75.81 101 GLY A N 1
ATOM 775 C CA . GLY A 1 101 ? 1.575 -14.035 -8.171 1.00 75.81 101 GLY A CA 1
ATOM 776 C C . GLY A 1 101 ? 0.098 -13.627 -8.086 1.00 75.81 101 GLY A C 1
ATOM 777 O O . GLY A 1 101 ? -0.772 -14.407 -7.681 1.00 75.81 101 GLY A O 1
ATOM 778 N N . GLY A 1 102 ? -0.184 -12.368 -8.405 1.00 84.56 102 GLY A N 1
ATOM 779 C CA . GLY A 1 102 ? -1.529 -11.830 -8.556 1.00 84.56 102 GLY A CA 1
ATOM 780 C C . GLY A 1 102 ? -2.033 -11.887 -9.996 1.00 84.56 102 GLY A C 1
ATOM 781 O O . GLY A 1 102 ? -1.588 -12.693 -10.811 1.00 84.56 102 GLY A O 1
ATOM 782 N N . TYR A 1 103 ? -3.014 -11.034 -10.280 1.00 84.56 103 TYR A N 1
ATOM 783 C CA . TYR A 1 103 ? -3.649 -10.885 -11.586 1.00 84.56 103 TYR A CA 1
ATOM 784 C C . TYR A 1 103 ? -3.981 -9.410 -11.822 1.00 84.56 103 TYR A C 1
ATOM 786 O O . TYR A 1 103 ? -3.991 -8.616 -10.880 1.00 84.56 103 TYR A O 1
ATOM 794 N N . GLY A 1 104 ? -4.317 -9.071 -13.067 1.00 87.06 104 GLY A N 1
ATOM 795 C CA . GLY A 1 104 ? -4.742 -7.726 -13.446 1.00 87.06 104 GLY A CA 1
ATOM 796 C C . GLY A 1 104 ? -3.575 -6.828 -13.867 1.00 87.06 104 GLY A C 1
ATOM 797 O O . GLY A 1 104 ? -2.528 -7.337 -14.285 1.00 87.06 104 GLY A O 1
ATOM 798 N N . PRO A 1 105 ? -3.758 -5.498 -13.829 1.00 86.06 105 PRO A N 1
ATOM 799 C CA . PRO A 1 105 ? -2.713 -4.556 -14.203 1.00 86.06 105 PRO A CA 1
ATOM 800 C C . PRO A 1 105 ? -1.544 -4.611 -13.217 1.00 86.06 105 PRO A C 1
ATOM 802 O O . PRO A 1 105 ? -1.741 -4.773 -12.012 1.00 86.06 105 PRO A O 1
ATOM 805 N N . VAL A 1 106 ? -0.327 -4.454 -13.733 1.00 87.00 106 VAL A N 1
ATOM 806 C CA . VAL A 1 106 ? 0.891 -4.334 -12.924 1.00 87.00 106 VAL A CA 1
ATOM 807 C C . VAL A 1 106 ? 1.339 -2.875 -12.958 1.00 87.00 106 VAL A C 1
ATOM 809 O O . VAL A 1 106 ? 1.336 -2.236 -14.011 1.00 87.00 106 VAL A O 1
ATOM 812 N N . TRP A 1 107 ? 1.692 -2.337 -11.796 1.00 89.06 107 TRP A N 1
ATOM 813 C CA . TRP A 1 107 ? 2.043 -0.933 -11.616 1.00 89.06 107 TRP A CA 1
ATOM 814 C C . TRP A 1 107 ? 3.498 -0.783 -11.196 1.00 89.06 107 TRP A C 1
ATOM 816 O O . TRP A 1 107 ? 3.963 -1.435 -10.258 1.00 89.06 107 TRP A O 1
ATOM 826 N N . ASN A 1 108 ? 4.193 0.147 -11.839 1.00 88.94 108 ASN A N 1
ATOM 827 C CA . ASN A 1 108 ? 5.472 0.654 -11.370 1.00 88.94 108 ASN A CA 1
ATOM 828 C C . ASN A 1 108 ? 5.242 1.843 -10.469 1.00 88.94 108 ASN A C 1
ATOM 830 O O . ASN A 1 108 ? 4.574 2.799 -10.858 1.00 88.94 108 ASN A O 1
ATOM 834 N N . VAL A 1 109 ? 5.838 1.784 -9.283 1.00 91.12 109 VAL A N 1
ATOM 835 C CA . VAL A 1 109 ? 5.736 2.863 -8.307 1.00 91.12 109 VAL A CA 1
ATOM 836 C C . VAL A 1 109 ? 7.095 3.494 -8.106 1.00 91.12 109 VAL A C 1
ATOM 838 O O . VAL A 1 109 ? 8.077 2.807 -7.821 1.00 91.12 109 VAL A O 1
ATOM 841 N N . ASN A 1 110 ? 7.149 4.811 -8.241 1.00 91.06 110 ASN A N 1
ATOM 842 C CA . ASN A 1 110 ? 8.350 5.586 -8.002 1.00 91.06 110 ASN A CA 1
ATOM 843 C C . ASN A 1 110 ? 8.103 6.588 -6.871 1.00 91.06 110 ASN A C 1
ATOM 845 O O . ASN A 1 110 ? 7.381 7.570 -7.048 1.00 91.06 110 ASN A O 1
ATOM 849 N N . CYS A 1 111 ? 8.716 6.317 -5.719 1.00 91.94 111 CYS A N 1
ATOM 850 C CA . CYS A 1 111 ? 8.705 7.192 -4.555 1.00 91.94 111 CYS A CA 1
ATOM 851 C C . CYS A 1 111 ? 10.124 7.677 -4.255 1.00 91.94 111 CYS A C 1
ATOM 853 O O . CYS A 1 111 ? 11.036 6.870 -4.107 1.00 91.94 111 CYS A O 1
ATOM 855 N N . ASP A 1 112 ? 10.298 8.975 -4.053 1.00 90.06 112 ASP A N 1
ATOM 856 C CA . ASP A 1 112 ? 11.482 9.559 -3.411 1.00 90.06 112 ASP A CA 1
ATOM 857 C C . ASP A 1 112 ? 11.319 9.687 -1.885 1.00 90.06 112 ASP A C 1
ATOM 859 O O . ASP A 1 112 ? 10.202 9.652 -1.371 1.00 90.06 112 ASP A O 1
ATOM 863 N N . GLU A 1 113 ? 12.427 9.919 -1.171 1.00 87.25 113 GLU A N 1
ATOM 864 C CA . GLU A 1 113 ? 12.490 10.074 0.300 1.00 87.25 113 GLU A CA 1
ATOM 865 C C . GLU A 1 113 ? 11.614 11.198 0.874 1.00 87.25 113 GLU A C 1
ATOM 867 O O . GLU A 1 113 ? 11.334 11.225 2.070 1.00 87.25 113 GLU A O 1
ATOM 872 N N . GLN A 1 114 ? 11.182 12.140 0.036 1.00 89.19 114 GLN A N 1
ATOM 873 C CA . GLN A 1 114 ? 10.354 13.271 0.452 1.00 89.19 114 GLN A CA 1
ATOM 874 C C . GLN A 1 114 ? 8.860 12.930 0.519 1.00 89.19 114 GLN A C 1
ATOM 876 O O . GLN A 1 114 ? 8.100 13.654 1.169 1.00 89.19 114 GLN A O 1
ATOM 881 N N . HIS A 1 115 ? 8.424 11.851 -0.138 1.00 89.44 115 HIS A N 1
ATOM 882 C CA . HIS A 1 115 ? 7.020 11.458 -0.137 1.00 89.44 115 HIS A CA 1
ATOM 883 C C . HIS A 1 115 ? 6.635 10.884 1.225 1.00 89.44 115 HIS A C 1
ATOM 885 O O . HIS A 1 115 ? 7.255 9.947 1.725 1.00 89.44 115 HIS A O 1
ATOM 891 N N . LYS A 1 116 ? 5.589 11.458 1.824 1.00 87.81 116 LYS A N 1
ATOM 892 C CA . LYS A 1 116 ? 5.046 11.020 3.120 1.00 87.81 116 LYS A CA 1
ATOM 893 C C . LYS A 1 116 ? 3.858 10.076 2.988 1.00 87.81 116 LYS A C 1
ATOM 895 O O . LYS A 1 116 ? 3.552 9.357 3.934 1.00 87.81 116 LYS A O 1
ATOM 900 N N . TYR A 1 117 ? 3.214 10.084 1.827 1.00 88.25 117 TYR A N 1
ATOM 901 C CA . TYR A 1 117 ? 2.045 9.277 1.511 1.00 88.25 117 TYR A CA 1
ATOM 902 C C . TYR A 1 117 ? 2.279 8.563 0.183 1.00 88.25 117 TYR A C 1
ATOM 904 O O . TYR A 1 117 ? 2.934 9.107 -0.711 1.00 88.25 117 TYR A O 1
ATOM 912 N N . ILE A 1 118 ? 1.768 7.337 0.067 1.00 90.56 118 ILE A N 1
ATOM 913 C CA . ILE A 1 118 ? 1.958 6.507 -1.129 1.00 90.56 118 ILE A CA 1
ATOM 914 C C . ILE A 1 118 ? 1.305 7.157 -2.358 1.00 90.56 118 ILE A C 1
ATOM 916 O O . ILE A 1 118 ? 1.808 7.036 -3.464 1.00 90.56 118 ILE A O 1
ATOM 920 N N . GLU A 1 119 ? 0.245 7.926 -2.143 1.00 87.38 119 GLU A N 1
ATOM 921 C CA . GLU A 1 119 ? -0.518 8.684 -3.132 1.00 87.38 119 GLU A CA 1
ATOM 922 C C . GLU A 1 119 ? 0.280 9.813 -3.788 1.00 87.38 119 GLU A C 1
ATOM 924 O O . GLU A 1 119 ? -0.081 10.264 -4.870 1.00 87.38 119 GLU A O 1
ATOM 929 N N . ASN A 1 120 ? 1.355 10.289 -3.149 1.00 87.94 120 ASN A N 1
ATOM 930 C CA . ASN A 1 120 ? 2.227 11.294 -3.754 1.00 87.94 120 ASN A CA 1
ATOM 931 C C . ASN A 1 120 ? 3.293 10.684 -4.669 1.00 87.94 120 ASN A C 1
ATOM 933 O O . ASN A 1 120 ? 4.015 11.426 -5.329 1.00 87.94 120 ASN A O 1
ATOM 937 N N . CYS A 1 121 ? 3.418 9.360 -4.697 1.00 90.00 121 CYS A N 1
ATOM 938 C CA . CYS A 1 121 ? 4.336 8.689 -5.599 1.00 90.00 121 CYS A CA 1
ATOM 939 C C . CYS A 1 121 ? 3.771 8.633 -7.018 1.00 90.00 121 CYS A C 1
ATOM 941 O O . CYS A 1 121 ? 2.562 8.688 -7.230 1.00 90.00 121 CYS A O 1
ATOM 943 N N . SER A 1 122 ? 4.655 8.480 -8.003 1.00 88.94 122 SER A N 1
ATOM 944 C CA . SER A 1 122 ? 4.231 8.285 -9.389 1.00 88.94 122 SER A CA 1
ATOM 945 C C . SER A 1 122 ? 3.891 6.819 -9.644 1.00 88.94 122 SER A C 1
ATOM 947 O O . SER A 1 122 ? 4.668 5.934 -9.272 1.00 88.94 122 SER A O 1
ATOM 949 N N . PHE A 1 123 ? 2.746 6.582 -10.285 1.00 87.31 123 PHE A N 1
ATOM 950 C CA . PHE A 1 123 ? 2.263 5.269 -10.698 1.00 87.31 123 PHE A CA 1
ATOM 951 C C . PHE A 1 123 ? 2.196 5.208 -12.217 1.00 87.31 123 PHE A C 1
ATOM 953 O O . PHE A 1 123 ? 1.471 5.974 -12.851 1.00 87.31 123 PHE A O 1
ATOM 960 N N . THR A 1 124 ? 2.917 4.261 -12.801 1.00 85.50 124 THR A N 1
ATOM 961 C CA . THR A 1 124 ? 2.882 3.996 -14.240 1.00 85.50 124 THR A CA 1
ATOM 962 C C . THR A 1 124 ? 2.397 2.576 -14.448 1.00 85.50 124 THR A C 1
ATOM 964 O O . THR A 1 124 ? 3.002 1.638 -13.922 1.00 85.50 124 THR A O 1
ATOM 967 N N . GLN A 1 125 ? 1.290 2.416 -15.170 1.00 82.31 125 GLN A N 1
ATOM 968 C CA . GLN A 1 125 ? 0.822 1.093 -15.552 1.00 82.31 125 GLN A CA 1
ATOM 969 C C . GLN A 1 125 ? 1.814 0.499 -16.547 1.00 82.31 125 GLN A C 1
ATOM 971 O O . GLN A 1 125 ? 2.340 1.203 -17.404 1.00 82.31 125 GLN A O 1
ATOM 976 N N . THR A 1 126 ? 2.118 -0.785 -16.412 1.00 73.50 126 THR A N 1
ATOM 977 C CA . THR A 1 126 ? 2.864 -1.492 -17.448 1.00 73.50 126 THR A CA 1
ATOM 978 C C . THR A 1 126 ? 1.839 -2.084 -18.394 1.00 73.50 126 THR A C 1
ATOM 980 O O . THR A 1 126 ? 1.155 -3.051 -18.032 1.00 73.50 126 THR A O 1
ATOM 983 N N . ASP A 1 127 ? 1.679 -1.487 -19.567 1.00 58.84 127 ASP A N 1
ATOM 984 C CA . ASP A 1 127 ? 0.697 -1.969 -20.526 1.00 58.84 127 ASP A CA 1
ATOM 985 C C . ASP A 1 127 ? 1.126 -3.345 -21.022 1.00 58.84 127 ASP A C 1
ATOM 987 O O . ASP A 1 127 ? 2.284 -3.590 -21.363 1.00 58.84 127 ASP A O 1
ATOM 991 N N . LYS A 1 128 ? 0.174 -4.277 -21.027 1.00 54.31 128 LYS A N 1
ATOM 992 C CA . LYS A 1 128 ? 0.365 -5.614 -21.597 1.00 54.31 128 LYS A CA 1
ATOM 993 C C . LYS A 1 128 ? 0.108 -5.651 -23.105 1.00 54.31 128 LYS A C 1
ATOM 995 O O . LYS A 1 128 ? 0.093 -6.740 -23.673 1.00 54.31 128 LYS A O 1
ATOM 1000 N N . GLU A 1 129 ? -0.099 -4.516 -23.768 1.00 42.19 129 GLU A N 1
ATOM 1001 C CA . GLU A 1 129 ? -0.440 -4.513 -25.188 1.00 42.19 129 GLU A CA 1
ATOM 1002 C C . GLU A 1 129 ? 0.761 -4.249 -26.104 1.00 42.19 129 GLU A C 1
ATOM 1004 O O . GLU A 1 129 ? 1.208 -3.128 -26.320 1.00 42.19 129 GLU A O 1
ATOM 1009 N N . THR A 1 130 ? 1.183 -5.343 -26.743 1.00 44.34 130 THR A N 1
ATOM 1010 C CA . THR A 1 130 ? 1.871 -5.425 -28.039 1.00 44.34 130 THR A CA 1
ATOM 1011 C C . THR A 1 130 ? 3.369 -5.123 -28.084 1.00 44.34 130 THR A C 1
ATOM 1013 O O . THR A 1 130 ? 3.820 -4.106 -28.600 1.00 44.34 130 THR A O 1
ATOM 1016 N N . ASP A 1 131 ? 4.174 -6.132 -27.772 1.00 41.81 131 ASP A N 1
ATOM 1017 C CA . ASP A 1 131 ? 5.329 -6.440 -28.607 1.00 41.81 131 ASP A CA 1
ATOM 1018 C C . ASP A 1 131 ? 5.054 -7.698 -29.455 1.00 41.81 131 ASP A C 1
ATOM 1020 O O . ASP A 1 131 ? 5.369 -8.828 -29.101 1.00 41.81 131 ASP A O 1
ATOM 1024 N N . ASP A 1 132 ? 4.517 -7.474 -30.665 1.00 50.81 132 ASP A N 1
ATOM 1025 C CA . ASP A 1 132 ? 4.550 -8.413 -31.814 1.00 50.81 132 ASP A CA 1
ATOM 1026 C C . ASP A 1 132 ? 6.001 -8.769 -32.243 1.00 50.81 132 ASP A C 1
ATOM 1028 O O . ASP A 1 132 ? 6.254 -9.556 -33.150 1.00 50.81 132 ASP A O 1
ATOM 1032 N N . TYR A 1 133 ? 6.992 -8.212 -31.549 1.00 46.03 133 TYR A N 1
ATOM 1033 C CA . TYR A 1 133 ? 8.394 -8.585 -31.607 1.00 46.03 133 TYR A CA 1
ATOM 1034 C C . TYR A 1 133 ? 8.844 -9.004 -30.207 1.00 46.03 133 TYR A C 1
ATOM 1036 O O . TYR A 1 133 ? 9.281 -8.168 -29.423 1.00 46.03 133 TYR A O 1
ATOM 1044 N N . GLY A 1 134 ? 8.763 -10.300 -29.891 1.00 46.16 134 GLY A N 1
ATOM 1045 C CA . GLY A 1 134 ? 9.352 -10.829 -28.653 1.00 46.16 134 GLY A CA 1
ATOM 1046 C C . GLY A 1 134 ? 10.869 -10.566 -28.551 1.00 46.16 134 GLY A C 1
ATOM 1047 O O . GLY A 1 134 ? 11.470 -10.049 -29.493 1.00 46.16 134 GLY A O 1
ATOM 1048 N N . PRO A 1 135 ? 11.567 -10.993 -27.481 1.00 44.25 135 PRO A N 1
ATOM 1049 C CA . PRO A 1 135 ? 11.093 -11.539 -26.220 1.00 44.25 135 PRO A CA 1
ATOM 1050 C C . PRO A 1 135 ? 10.948 -10.429 -25.168 1.00 44.25 135 PRO A C 1
ATOM 1052 O O . PRO A 1 135 ? 11.843 -9.609 -24.960 1.00 44.25 135 PRO A O 1
ATOM 1055 N N . THR A 1 136 ? 9.824 -10.478 -24.471 1.00 45.38 136 THR A N 1
ATOM 1056 C CA . THR A 1 136 ? 9.426 -9.664 -23.326 1.00 45.38 136 THR A CA 1
ATOM 1057 C C . THR A 1 136 ? 10.580 -9.411 -22.350 1.00 45.38 136 THR A C 1
ATOM 1059 O O . THR A 1 136 ? 11.187 -10.343 -21.813 1.00 45.38 136 THR A O 1
ATOM 1062 N N . TYR A 1 137 ? 10.854 -8.138 -22.052 1.00 47.84 137 TYR A N 1
ATOM 1063 C CA . TYR A 1 137 ? 11.639 -7.770 -20.874 1.00 47.84 137 TYR A CA 1
ATOM 1064 C C . TYR A 1 137 ? 10.997 -8.434 -19.627 1.00 47.84 137 TYR A C 1
ATOM 1066 O O . TYR A 1 137 ? 9.8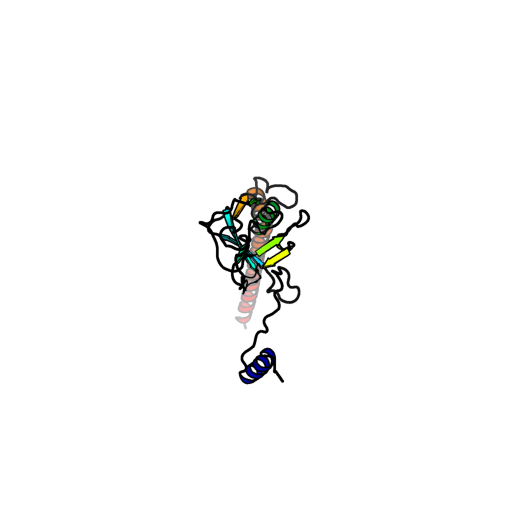09 -8.225 -19.380 1.00 47.84 137 TYR A O 1
ATOM 1074 N N . PRO A 1 138 ? 11.738 -9.221 -18.820 1.00 52.31 138 PRO A N 1
ATOM 1075 C CA . PRO A 1 138 ? 11.194 -10.119 -17.783 1.00 52.31 138 PRO A CA 1
ATOM 1076 C C . PRO A 1 138 ? 10.796 -9.396 -16.480 1.00 52.31 138 PRO A C 1
ATOM 1078 O O . PRO A 1 138 ? 10.997 -9.905 -15.375 1.00 52.31 138 PRO A O 1
ATOM 1081 N N . TYR A 1 139 ? 10.326 -8.157 -16.593 1.00 54.38 139 TYR A N 1
ATOM 1082 C CA . TYR A 1 139 ? 10.045 -7.275 -15.460 1.00 54.38 139 TYR A CA 1
ATOM 1083 C C . TYR A 1 139 ? 8.545 -7.051 -15.233 1.00 54.38 139 TYR A C 1
ATOM 1085 O O . TYR A 1 139 ? 8.169 -6.563 -14.172 1.00 54.38 139 TYR A O 1
ATOM 1093 N N . TRP A 1 140 ? 7.692 -7.475 -16.170 1.00 65.00 140 TRP A N 1
ATOM 1094 C CA . TRP A 1 140 ? 6.262 -7.136 -16.221 1.00 65.00 140 TRP A CA 1
ATOM 1095 C C . TRP A 1 140 ? 5.359 -8.364 -16.060 1.00 65.00 140 TRP A C 1
ATOM 1097 O O . TRP A 1 140 ? 4.367 -8.546 -16.769 1.00 65.00 140 TRP A O 1
ATOM 1107 N N . ASP A 1 141 ? 5.743 -9.250 -15.147 1.00 73.19 141 ASP A N 1
ATOM 1108 C CA . ASP A 1 141 ? 5.014 -10.463 -14.813 1.00 73.19 141 ASP A CA 1
ATOM 1109 C C . ASP A 1 141 ? 4.643 -10.507 -13.328 1.00 73.19 141 ASP A C 1
ATOM 1111 O O . ASP A 1 141 ? 5.285 -9.903 -12.470 1.00 73.19 141 ASP A O 1
ATOM 1115 N N . HIS A 1 142 ? 3.602 -11.275 -13.015 1.00 85.31 142 HIS A N 1
ATOM 1116 C CA . HIS A 1 142 ? 3.160 -11.478 -11.634 1.00 85.31 142 HIS A CA 1
ATOM 1117 C C . HIS A 1 142 ? 4.153 -12.305 -10.799 1.00 85.31 142 HIS A C 1
ATOM 1119 O O . HIS A 1 142 ? 3.974 -12.459 -9.594 1.00 85.31 142 HIS A O 1
ATOM 1125 N N . ASN A 1 143 ? 5.236 -12.799 -11.408 1.00 83.69 143 ASN A N 1
ATOM 1126 C CA . ASN A 1 143 ? 6.319 -13.497 -10.712 1.00 83.69 143 ASN A CA 1
ATOM 1127 C C . ASN A 1 143 ? 7.099 -12.554 -9.788 1.00 83.69 143 ASN A C 1
ATOM 1129 O O . ASN A 1 143 ? 7.734 -12.978 -8.825 1.00 83.69 143 ASN A O 1
ATOM 1133 N N . ASN A 1 144 ? 7.048 -11.250 -10.068 1.00 86.00 144 ASN A N 1
ATOM 1134 C CA . ASN A 1 144 ? 7.764 -10.250 -9.297 1.00 86.00 144 ASN A CA 1
ATOM 1135 C C . ASN A 1 144 ? 6.858 -9.289 -8.526 1.00 86.00 144 ASN A C 1
ATOM 1137 O O . ASN A 1 144 ? 7.323 -8.222 -8.136 1.00 86.00 144 ASN A O 1
ATOM 1141 N N . ASP A 1 145 ? 5.603 -9.650 -8.263 1.00 90.56 145 ASP A N 1
ATOM 1142 C CA . ASP A 1 145 ? 4.717 -8.778 -7.498 1.00 90.56 145 ASP A CA 1
ATOM 1143 C C . ASP A 1 145 ? 5.316 -8.434 -6.121 1.00 90.56 145 ASP A C 1
ATOM 1145 O O . ASP A 1 145 ? 5.863 -9.279 -5.402 1.00 90.56 145 ASP A O 1
ATOM 1149 N N . LEU A 1 146 ? 5.213 -7.164 -5.742 1.00 92.88 146 LEU A N 1
ATOM 1150 C CA . LEU A 1 146 ? 5.736 -6.620 -4.503 1.00 92.88 146 LEU A CA 1
ATOM 1151 C C . LEU A 1 146 ? 4.976 -7.211 -3.322 1.00 92.88 146 LEU A C 1
ATOM 1153 O O . LEU A 1 146 ? 3.777 -6.997 -3.146 1.00 92.88 146 LEU A O 1
ATOM 1157 N N . HIS A 1 147 ? 5.711 -7.912 -2.471 1.00 94.38 147 HIS A N 1
ATOM 1158 C CA . HIS A 1 147 ? 5.241 -8.375 -1.178 1.00 94.38 147 HIS A CA 1
ATOM 1159 C C . HIS A 1 147 ? 5.824 -7.491 -0.084 1.00 94.38 147 HIS A C 1
ATOM 1161 O O . HIS A 1 147 ? 6.966 -7.050 -0.183 1.00 94.38 147 HIS A O 1
ATOM 1167 N N . VAL A 1 148 ? 5.060 -7.245 0.975 1.00 95.06 148 VAL A N 1
ATOM 1168 C CA . VAL A 1 148 ? 5.513 -6.454 2.123 1.00 95.06 148 VAL A CA 1
ATOM 1169 C C . VAL A 1 148 ? 5.157 -7.148 3.424 1.00 95.06 148 VAL A C 1
ATOM 1171 O O . VAL A 1 148 ? 4.195 -7.917 3.504 1.00 95.06 148 VAL A O 1
ATOM 1174 N N . LYS A 1 149 ? 5.932 -6.849 4.462 1.00 95.12 149 LYS A N 1
ATOM 1175 C CA . LYS A 1 149 ? 5.637 -7.197 5.848 1.00 95.12 149 LYS A CA 1
ATOM 1176 C C . LYS A 1 149 ? 5.564 -5.917 6.664 1.00 95.12 149 LYS A C 1
ATOM 1178 O O . LYS A 1 149 ? 6.577 -5.247 6.842 1.00 95.12 149 LYS A O 1
ATOM 1183 N N . CYS A 1 150 ? 4.381 -5.612 7.179 1.00 95.44 150 CYS A N 1
ATOM 1184 C CA . CYS A 1 150 ? 4.156 -4.419 7.978 1.00 95.44 150 CYS A CA 1
ATOM 1185 C C . CYS A 1 150 ? 4.427 -4.656 9.468 1.00 95.44 150 CYS A C 1
ATOM 1187 O O . CYS A 1 150 ? 4.150 -5.732 10.013 1.00 95.44 150 CYS A O 1
ATOM 1189 N N . GLY A 1 151 ? 4.933 -3.626 10.144 1.00 92.00 151 GLY A N 1
ATOM 1190 C CA . GLY A 1 151 ? 5.074 -3.590 11.593 1.00 92.00 151 GLY A CA 1
ATOM 1191 C C . GLY A 1 151 ? 3.722 -3.474 12.301 1.00 92.00 151 GLY A C 1
ATOM 1192 O O . GLY A 1 151 ? 2.827 -2.753 11.873 1.00 92.00 151 GLY A O 1
ATOM 1193 N N . ALA A 1 152 ? 3.568 -4.157 13.435 1.00 80.06 152 ALA A N 1
ATOM 1194 C CA . ALA A 1 152 ? 2.303 -4.208 14.174 1.00 80.06 152 ALA A CA 1
ATOM 1195 C C . ALA A 1 152 ? 1.891 -2.883 14.858 1.00 80.06 152 ALA A C 1
ATOM 1197 O O . ALA A 1 152 ? 0.779 -2.800 15.374 1.00 80.06 152 ALA A O 1
ATOM 1198 N N . ARG A 1 153 ? 2.769 -1.871 14.914 1.00 69.75 153 ARG A N 1
ATOM 1199 C CA . ARG A 1 153 ? 2.532 -0.610 15.638 1.00 69.75 153 ARG A CA 1
ATOM 1200 C C . ARG A 1 153 ? 2.561 0.577 14.674 1.00 69.75 153 ARG A C 1
ATOM 1202 O O . ARG A 1 153 ? 3.634 0.808 14.128 1.00 69.75 153 ARG A O 1
ATOM 1209 N N . PRO A 1 154 ? 1.470 1.347 14.514 1.00 60.62 154 PRO A N 1
ATOM 1210 C CA . PRO A 1 154 ? 1.520 2.632 13.826 1.00 60.62 154 PRO A CA 1
ATOM 1211 C C . PRO A 1 154 ? 2.591 3.509 14.479 1.00 60.62 154 PRO A C 1
ATOM 1213 O O . PRO A 1 154 ? 2.575 3.709 15.700 1.00 60.62 154 PRO A O 1
ATOM 1216 N N . ILE A 1 155 ? 3.540 3.984 13.680 1.00 59.53 155 ILE A N 1
ATOM 1217 C CA . ILE A 1 155 ? 4.444 5.054 14.091 1.00 59.53 155 ILE A CA 1
ATOM 1218 C C . ILE A 1 155 ? 3.679 6.336 13.782 1.00 59.53 155 ILE A C 1
ATOM 1220 O O . ILE A 1 155 ? 3.298 6.557 12.634 1.00 59.53 155 ILE A O 1
ATOM 1224 N N . LEU A 1 156 ? 3.365 7.120 14.811 1.00 55.66 156 LEU A N 1
ATOM 1225 C CA . LEU A 1 156 ? 2.778 8.442 14.624 1.00 55.66 156 LEU A CA 1
ATOM 1226 C C . LEU A 1 156 ? 3.816 9.327 13.913 1.00 55.66 156 LEU A C 1
ATOM 1228 O O . LEU A 1 156 ? 5.019 9.117 14.067 1.00 55.66 156 LEU A O 1
ATOM 1232 N N . ASP A 1 157 ? 3.369 10.299 13.114 1.00 52.84 157 ASP A N 1
ATOM 1233 C CA . ASP A 1 157 ? 4.230 11.144 12.258 1.00 52.84 157 ASP A CA 1
ATOM 1234 C C . ASP A 1 157 ? 5.316 11.950 13.014 1.00 52.84 157 ASP A C 1
ATOM 1236 O O . ASP A 1 157 ? 6.139 12.626 12.396 1.00 52.84 157 ASP A O 1
ATOM 1240 N N . ASP A 1 158 ? 5.355 11.871 14.346 1.00 56.00 158 ASP A N 1
ATOM 1241 C CA . ASP A 1 158 ? 6.391 12.404 15.234 1.00 56.00 158 ASP A CA 1
ATOM 1242 C C . ASP A 1 158 ? 7.518 11.396 15.558 1.00 56.00 158 ASP A C 1
ATOM 1244 O O . ASP A 1 158 ? 8.407 11.697 16.355 1.00 56.00 158 ASP A O 1
ATOM 1248 N N . GLY A 1 159 ? 7.508 10.206 14.947 1.00 48.94 159 GLY A N 1
ATOM 1249 C CA . GLY A 1 159 ? 8.483 9.143 15.206 1.00 48.94 159 GLY A CA 1
ATOM 1250 C C . GLY A 1 159 ? 8.225 8.372 16.502 1.00 48.94 159 GLY A C 1
ATOM 1251 O O . GLY A 1 159 ? 9.009 7.486 16.849 1.00 48.94 159 GLY A O 1
ATOM 1252 N N . ASN A 1 160 ? 7.127 8.655 17.208 1.00 43.62 160 ASN A N 1
ATOM 1253 C CA . ASN A 1 160 ? 6.734 7.886 18.375 1.00 43.62 160 ASN A CA 1
ATOM 1254 C C . ASN A 1 160 ? 5.816 6.737 17.950 1.00 43.62 160 ASN A C 1
ATOM 1256 O O . ASN A 1 160 ? 4.753 6.922 17.358 1.00 43.62 160 ASN A O 1
ATOM 1260 N N . SER A 1 161 ? 6.193 5.506 18.302 1.00 51.84 161 SER A N 1
ATOM 1261 C CA . SER A 1 161 ? 5.209 4.426 18.385 1.00 51.84 161 SER A CA 1
ATOM 1262 C C . SER A 1 161 ? 4.124 4.836 19.379 1.00 51.84 161 SER A C 1
ATOM 1264 O O . SER A 1 161 ? 4.471 5.393 20.425 1.00 51.84 161 SER A O 1
ATOM 1266 N N . LEU A 1 162 ? 2.852 4.514 19.105 1.00 49.12 162 LEU A N 1
ATOM 1267 C CA . LEU A 1 162 ? 1.781 4.653 20.100 1.00 49.12 162 LEU A CA 1
ATOM 1268 C C . LEU A 1 162 ? 2.288 4.159 21.470 1.00 49.12 162 LEU A C 1
ATOM 1270 O O . LEU A 1 162 ? 2.752 3.013 21.555 1.00 49.12 162 LEU A O 1
ATOM 1274 N N . PRO A 1 163 ? 2.271 5.005 22.521 1.00 49.06 163 PRO A N 1
ATOM 1275 C CA . PRO A 1 163 ? 2.747 4.599 23.835 1.00 49.06 163 PRO A CA 1
ATOM 1276 C C . PRO A 1 163 ? 1.935 3.386 24.293 1.00 49.06 163 PRO A C 1
ATOM 1278 O O . PRO A 1 163 ? 0.755 3.278 23.960 1.00 49.06 163 PRO A O 1
ATOM 1281 N N . GLU A 1 164 ? 2.546 2.491 25.076 1.00 54.56 164 GLU A N 1
ATOM 1282 C CA . GLU A 1 164 ? 2.006 1.186 25.523 1.00 54.56 164 GLU A CA 1
ATOM 1283 C C . GLU A 1 164 ? 0.674 1.254 26.318 1.00 54.56 164 GLU A C 1
ATOM 1285 O O . GLU A 1 164 ? 0.191 0.256 26.842 1.00 54.56 164 GLU A O 1
ATOM 1290 N N . ASN A 1 165 ? 0.030 2.423 26.362 1.00 49.53 165 ASN A N 1
ATOM 1291 C CA . ASN A 1 165 ? -1.081 2.790 27.221 1.00 49.53 165 ASN A CA 1
ATOM 1292 C C . ASN A 1 165 ? -2.272 3.386 26.441 1.00 49.53 165 ASN A C 1
ATOM 1294 O O . ASN A 1 165 ? -2.941 4.281 26.953 1.00 49.53 165 ASN A O 1
ATOM 1298 N N . THR A 1 166 ? -2.596 2.907 25.232 1.00 53.31 166 THR A N 1
ATOM 1299 C CA . THR A 1 166 ? -3.837 3.295 24.511 1.00 53.31 166 THR A CA 1
ATOM 1300 C C . THR A 1 166 ? -5.096 3.106 25.373 1.00 53.31 166 THR A C 1
ATOM 1302 O O . THR A 1 166 ? -6.067 3.848 25.244 1.00 53.31 166 THR A O 1
ATOM 1305 N N . LEU A 1 167 ? -5.047 2.178 26.336 1.00 52.34 167 LEU A N 1
ATOM 1306 C CA . LEU A 1 167 ? -6.089 1.994 27.344 1.00 52.34 167 LEU A CA 1
ATOM 1307 C C . LEU A 1 167 ? -6.327 3.257 28.197 1.00 52.34 167 LEU A C 1
ATOM 1309 O O . LEU A 1 167 ? -7.458 3.525 28.585 1.00 52.34 167 LEU A O 1
ATOM 1313 N N . MET A 1 168 ? -5.285 4.045 28.479 1.00 54.19 168 MET A N 1
ATOM 1314 C CA . MET A 1 168 ? -5.389 5.236 29.323 1.00 54.19 168 MET A CA 1
ATOM 1315 C C . MET A 1 168 ? -6.161 6.358 28.619 1.00 54.19 168 MET A C 1
ATOM 1317 O O . MET A 1 168 ? -6.974 7.014 29.258 1.00 54.19 168 MET A O 1
ATOM 1321 N N . PHE A 1 169 ? -5.986 6.532 27.305 1.00 52.97 169 PHE A N 1
ATOM 1322 C CA . PHE A 1 169 ? -6.712 7.555 26.542 1.00 52.97 169 PHE A CA 1
ATOM 1323 C C . PHE A 1 169 ? -8.208 7.236 26.428 1.00 52.97 169 PHE A C 1
ATOM 1325 O O . PHE A 1 169 ? -9.038 8.098 26.702 1.00 52.97 169 PHE A O 1
ATOM 1332 N N . ILE A 1 170 ? -8.561 5.972 26.163 1.00 56.22 170 ILE A N 1
ATOM 1333 C CA . ILE A 1 170 ? -9.966 5.528 26.135 1.00 56.22 170 ILE A CA 1
ATOM 1334 C C . ILE A 1 170 ? -10.616 5.689 27.520 1.00 56.22 170 ILE A C 1
ATOM 1336 O O . ILE A 1 170 ? -11.762 6.121 27.625 1.00 56.22 170 ILE A O 1
ATOM 1340 N N . LEU A 1 171 ? -9.892 5.375 28.601 1.00 53.78 171 LEU A N 1
ATOM 1341 C CA . LEU A 1 171 ? -10.408 5.539 29.963 1.00 53.78 171 LEU A CA 1
ATOM 1342 C C . LEU A 1 171 ? -10.607 7.009 30.347 1.00 53.78 171 LEU A C 1
ATOM 1344 O O . LEU A 1 171 ? -11.565 7.310 31.057 1.00 53.78 171 LEU A O 1
ATOM 1348 N N . VAL A 1 172 ? -9.752 7.919 29.870 1.00 59.66 172 VAL A N 1
ATOM 1349 C CA . VAL A 1 172 ? -9.924 9.364 30.077 1.00 59.66 172 VAL A CA 1
ATOM 1350 C C . VAL A 1 172 ? -11.176 9.865 29.358 1.00 59.66 172 VAL A C 1
ATOM 1352 O O . VAL A 1 172 ? -11.965 10.582 29.975 1.00 59.66 172 VAL A O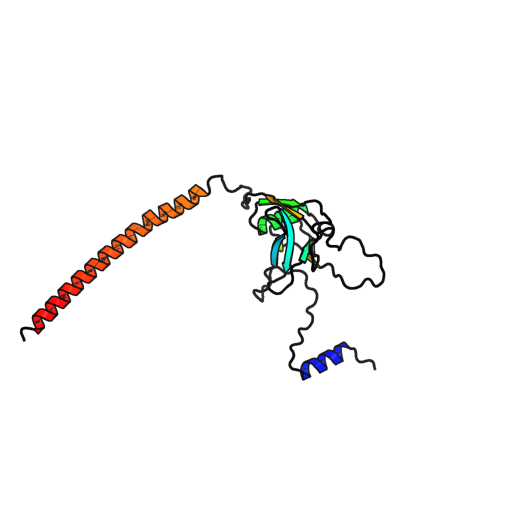 1
ATOM 1355 N N . ASP A 1 173 ? -11.431 9.431 28.121 1.00 60.97 173 ASP A N 1
ATOM 1356 C CA . ASP A 1 173 ? -12.643 9.817 27.387 1.00 60.97 173 ASP A CA 1
ATOM 1357 C C . ASP A 1 173 ? -13.914 9.275 28.051 1.00 60.97 173 ASP A C 1
ATOM 1359 O O . ASP A 1 173 ? -14.873 10.018 28.268 1.00 60.97 173 ASP A O 1
ATOM 1363 N N . VAL A 1 174 ? -13.912 8.006 28.471 1.00 68.75 174 VAL A N 1
ATOM 1364 C CA . VAL A 1 174 ? -15.063 7.394 29.154 1.00 68.75 174 VAL A CA 1
ATOM 1365 C C . VAL A 1 174 ? -15.309 8.040 30.519 1.00 68.75 174 VAL A C 1
ATOM 1367 O O . VAL A 1 174 ? -16.448 8.384 30.834 1.00 68.75 174 VAL A O 1
ATOM 1370 N N . ALA A 1 175 ? -14.269 8.251 31.330 1.00 70.69 175 ALA A N 1
ATOM 1371 C CA . ALA A 1 175 ? -14.411 8.892 32.635 1.00 70.69 175 ALA A CA 1
ATOM 1372 C C . ALA A 1 175 ? -14.913 10.338 32.503 1.00 70.69 175 ALA A C 1
ATOM 1374 O O . ALA A 1 175 ? -15.785 10.756 33.264 1.00 70.69 175 ALA A O 1
ATOM 1375 N N . THR A 1 176 ? -14.432 11.078 31.502 1.00 73.44 176 THR A N 1
ATOM 1376 C CA . THR A 1 176 ? -14.876 12.452 31.234 1.00 73.44 176 THR A CA 1
ATOM 1377 C C . THR A 1 176 ? -16.337 12.486 30.784 1.00 73.44 176 THR A C 1
ATOM 1379 O O . THR A 1 176 ? -17.121 13.279 31.311 1.00 73.44 176 THR A O 1
ATOM 1382 N N . PHE A 1 177 ? -16.749 11.578 29.892 1.00 74.44 177 PHE A N 1
ATOM 1383 C CA . PHE A 1 177 ? -18.151 11.420 29.493 1.00 74.44 177 PHE A CA 1
ATOM 1384 C C . PHE A 1 177 ? -19.052 11.098 30.691 1.00 74.44 177 PHE A C 1
ATOM 1386 O O . PHE A 1 177 ? -20.109 11.709 30.851 1.00 74.44 177 PHE A O 1
ATOM 1393 N N . VAL A 1 178 ? -18.632 10.182 31.569 1.00 80.19 178 VAL A N 1
ATOM 1394 C CA . VAL A 1 178 ? -19.406 9.801 32.760 1.00 80.19 178 VAL A CA 1
ATOM 1395 C C . VAL A 1 178 ? -19.520 10.968 33.745 1.00 80.19 178 VAL A C 1
ATOM 1397 O O . VAL A 1 178 ? -20.611 11.237 34.244 1.00 80.19 178 VAL A O 1
ATOM 1400 N N . VAL A 1 179 ? -18.436 11.700 34.003 1.00 83.25 179 VAL A N 1
ATOM 1401 C CA . VAL A 1 179 ? -18.430 12.807 34.974 1.00 83.25 179 VAL A CA 1
ATOM 1402 C C . VAL A 1 179 ? -19.201 14.027 34.464 1.00 83.25 179 VAL A C 1
ATOM 1404 O O . VAL A 1 179 ? -19.858 14.692 35.262 1.00 83.25 179 VAL A O 1
ATOM 1407 N N . LEU A 1 180 ? -19.170 14.320 33.160 1.00 80.62 180 LEU A N 1
ATOM 1408 C CA . LEU A 1 180 ? -19.836 15.503 32.607 1.00 80.62 180 LEU A CA 1
ATOM 1409 C C . LEU A 1 180 ? -21.285 15.243 32.184 1.00 80.62 180 LEU A C 1
ATOM 1411 O O . LEU A 1 180 ? -22.154 16.063 32.472 1.00 80.62 180 LEU A O 1
ATOM 1415 N N . LEU A 1 181 ? -21.586 14.116 31.531 1.00 82.50 181 LEU A N 1
ATOM 1416 C CA . LEU A 1 181 ? -22.923 13.892 30.967 1.00 82.50 181 LEU A CA 1
ATOM 1417 C C . LEU A 1 181 ? -23.921 13.323 31.968 1.00 82.50 181 LEU A C 1
ATOM 1419 O O . LEU A 1 181 ? -25.095 13.688 31.919 1.00 82.50 181 LEU A O 1
ATOM 1423 N N . VAL A 1 182 ? -23.491 12.465 32.896 1.00 86.75 182 VAL A N 1
ATOM 1424 C CA . VAL A 1 182 ? -24.418 11.845 33.856 1.00 86.75 182 VAL A CA 1
ATOM 1425 C C . VAL A 1 182 ? -25.104 12.896 34.742 1.00 86.75 182 VAL A C 1
ATOM 1427 O O . VAL A 1 182 ? -26.332 12.843 34.851 1.00 86.75 182 VAL A O 1
ATOM 1430 N N . PRO A 1 183 ? -24.413 13.909 35.305 1.00 85.62 183 PRO A N 1
ATOM 1431 C CA . PRO A 1 183 ? -25.082 14.963 36.071 1.00 85.62 183 PRO A CA 1
ATOM 1432 C C . PRO A 1 183 ? -26.045 15.813 35.231 1.00 85.62 183 PRO A C 1
ATOM 1434 O O . PRO A 1 183 ? -27.093 16.230 35.730 1.00 85.62 183 PRO A O 1
ATOM 1437 N N . ILE A 1 184 ? -25.735 16.048 33.951 1.00 87.56 184 ILE A N 1
ATOM 1438 C CA . ILE A 1 184 ? -26.601 16.801 33.027 1.00 87.56 184 ILE A CA 1
ATOM 1439 C C . ILE A 1 184 ? -27.883 16.013 32.741 1.00 87.56 184 ILE A C 1
ATOM 1441 O O . ILE A 1 184 ? -28.983 16.554 32.843 1.00 87.56 184 ILE A O 1
ATOM 1445 N N . ILE A 1 185 ? -27.763 14.718 32.454 1.00 89.69 185 ILE A N 1
ATOM 1446 C CA . ILE A 1 185 ? -28.913 13.843 32.198 1.00 89.69 185 ILE A CA 1
ATOM 1447 C C . ILE A 1 185 ? -29.783 13.719 33.455 1.00 89.69 185 ILE A C 1
ATOM 1449 O O . ILE A 1 185 ? -31.005 13.857 33.379 1.00 89.69 185 ILE A O 1
ATOM 1453 N N . VAL A 1 186 ? -29.173 13.514 34.627 1.00 92.31 186 VAL A N 1
ATOM 1454 C CA . VAL A 1 186 ? -29.902 13.388 35.898 1.00 92.31 186 VAL A CA 1
ATOM 1455 C C . VAL A 1 186 ? -30.605 14.697 36.265 1.00 92.31 186 VAL A C 1
ATOM 1457 O O . VAL A 1 186 ? -31.787 14.679 36.611 1.00 92.31 186 VAL A O 1
ATOM 1460 N N . SER A 1 187 ? -29.927 15.841 36.148 1.00 91.44 187 SER A N 1
ATOM 1461 C CA . SER A 1 187 ? -30.537 17.149 36.427 1.00 91.44 187 SER A CA 1
ATOM 1462 C C . SER A 1 187 ? -31.670 17.474 35.449 1.00 91.44 187 SER A C 1
ATOM 1464 O O . SER A 1 187 ? -32.742 17.909 35.880 1.00 91.44 187 SER A O 1
ATOM 1466 N N . GLY A 1 188 ? -31.490 17.173 34.160 1.00 92.38 188 GLY A N 1
ATOM 1467 C CA . GLY A 1 188 ? -32.528 17.295 33.138 1.00 92.38 188 GLY A CA 1
ATOM 1468 C C . GLY A 1 188 ? -33.754 16.436 33.448 1.00 92.38 188 GLY A C 1
ATOM 1469 O O . GLY A 1 188 ? -34.883 16.927 33.398 1.00 92.38 188 GLY A O 1
ATOM 1470 N N . PHE A 1 189 ? -33.551 15.180 33.856 1.00 94.50 189 PHE A N 1
ATOM 1471 C CA . PHE A 1 189 ? -34.641 14.283 34.236 1.00 94.50 189 PHE A CA 1
ATOM 1472 C C . PHE A 1 189 ? -35.407 14.788 35.467 1.00 94.50 189 PHE A C 1
ATOM 1474 O O . PHE A 1 189 ? -36.638 14.803 35.463 1.00 94.50 189 PHE A O 1
ATOM 1481 N N . VAL A 1 190 ? -34.711 15.261 36.506 1.00 94.25 190 VAL A N 1
ATOM 1482 C CA . VAL A 1 190 ? -35.358 15.832 37.701 1.00 94.25 190 VAL A CA 1
ATOM 1483 C C . VAL A 1 190 ? -36.182 17.070 37.339 1.00 94.25 190 VAL A C 1
ATOM 1485 O O . VAL A 1 190 ? -37.342 17.175 37.747 1.00 94.25 190 VAL A O 1
ATOM 1488 N N . MET A 1 191 ? -35.630 17.976 36.529 1.00 92.56 191 MET A N 1
ATOM 1489 C CA . MET A 1 191 ? -36.348 19.162 36.051 1.00 92.56 191 MET A CA 1
ATOM 1490 C C . MET A 1 191 ? -37.595 18.789 35.244 1.00 92.56 191 MET A C 1
ATOM 1492 O O . MET A 1 191 ? -38.673 19.337 35.486 1.00 92.56 191 MET A O 1
ATOM 1496 N N . TYR A 1 192 ? -37.484 17.807 34.349 1.00 94.62 192 TYR A N 1
ATOM 1497 C CA . TYR A 1 192 ? -38.610 17.291 33.574 1.00 94.62 192 TYR A CA 1
ATOM 1498 C C . TYR A 1 192 ? -39.732 16.743 34.472 1.00 94.62 192 TYR A C 1
ATOM 1500 O O . TYR A 1 192 ? -40.903 17.092 34.300 1.00 94.62 192 TYR A O 1
ATOM 1508 N N . GLN A 1 193 ? -39.387 15.968 35.505 1.00 93.19 193 GLN A N 1
ATOM 1509 C CA . GLN A 1 193 ? -40.366 15.444 36.465 1.00 93.19 193 GLN A CA 1
ATOM 1510 C C . GLN A 1 193 ? -41.065 16.553 37.268 1.00 93.19 193 GLN A C 1
ATOM 1512 O O . GLN A 1 193 ? -42.268 16.467 37.539 1.00 93.19 193 GLN A O 1
ATOM 1517 N N . LEU A 1 194 ? -40.350 17.621 37.634 1.00 92.06 194 LEU A N 1
ATOM 1518 C CA . LEU A 1 194 ? -40.941 18.776 38.317 1.00 92.06 194 LEU A CA 1
ATOM 1519 C C . LEU A 1 194 ? -41.924 19.537 37.419 1.00 92.06 194 LEU A C 1
ATOM 1521 O O . LEU A 1 194 ? -42.985 19.955 37.894 1.00 92.06 194 LEU A O 1
ATOM 1525 N N . LEU A 1 195 ? -41.613 19.676 36.127 1.00 91.88 195 LEU A N 1
ATOM 1526 C CA . LEU A 1 195 ? -42.512 20.291 35.149 1.00 91.88 195 LEU A CA 1
ATOM 1527 C C . LEU A 1 195 ? -43.801 19.482 34.983 1.00 91.88 195 LEU A C 1
ATOM 1529 O O . LEU A 1 195 ? -44.886 20.061 35.058 1.00 91.88 195 LEU A O 1
ATOM 1533 N N . ILE A 1 196 ? -43.706 18.153 34.865 1.00 94.31 196 ILE A N 1
ATOM 1534 C CA . ILE A 1 196 ? -44.887 17.275 34.793 1.00 94.31 196 ILE A CA 1
ATOM 1535 C C . ILE A 1 196 ? -45.760 17.430 36.043 1.00 94.31 196 ILE A C 1
ATOM 1537 O O . ILE A 1 196 ? -46.981 17.565 35.935 1.00 94.31 196 ILE A O 1
ATOM 1541 N N . ARG A 1 197 ? -45.159 17.450 37.241 1.00 92.25 197 ARG A N 1
ATOM 1542 C CA . ARG A 1 197 ? -45.904 17.625 38.501 1.00 92.25 197 ARG A CA 1
ATOM 1543 C C . ARG A 1 197 ? -46.627 18.969 38.559 1.00 92.25 197 ARG A C 1
ATOM 1545 O O . ARG A 1 197 ? -47.799 19.008 38.938 1.00 92.25 197 ARG A O 1
ATOM 1552 N N . LYS A 1 198 ? -45.962 20.058 38.157 1.00 91.38 198 LYS A N 1
ATOM 1553 C CA . LYS A 1 198 ? -46.585 21.388 38.085 1.00 91.38 198 LYS A CA 1
ATOM 1554 C C . LYS A 1 198 ? -47.733 21.416 37.082 1.00 91.38 198 LYS A C 1
ATOM 1556 O O . LYS A 1 198 ? -48.812 21.895 37.423 1.00 91.38 198 LYS A O 1
ATOM 1561 N N . PHE A 1 199 ? -47.534 20.860 35.889 1.00 91.94 199 PHE A N 1
ATOM 1562 C CA . PHE A 1 199 ? -48.571 20.801 34.863 1.00 91.94 199 PHE A CA 1
ATOM 1563 C C . PHE A 1 199 ? -49.800 20.020 35.344 1.00 91.94 199 PHE A C 1
ATOM 1565 O O . PHE A 1 199 ? -50.925 20.504 35.231 1.00 91.94 199 PHE A O 1
ATOM 1572 N N . LYS A 1 200 ? -49.586 18.861 35.981 1.00 91.50 200 LYS A N 1
ATOM 1573 C CA . LYS A 1 200 ? -50.662 18.044 36.557 1.00 91.50 200 LYS A CA 1
ATOM 1574 C C . LYS A 1 200 ? -51.438 18.788 37.650 1.00 91.50 200 LYS A C 1
ATOM 1576 O O . LYS A 1 200 ? -52.660 18.699 37.686 1.00 91.50 200 LYS A O 1
ATOM 1581 N N . SER A 1 201 ? -50.754 19.553 38.503 1.00 89.94 201 SER A N 1
ATOM 1582 C CA . SER A 1 201 ? -51.399 20.380 39.535 1.00 89.94 201 SER A CA 1
ATOM 1583 C C . SER A 1 201 ? -52.305 21.460 38.930 1.00 89.94 201 SER A C 1
ATOM 1585 O O . SER A 1 201 ? -53.463 21.591 39.321 1.00 89.94 201 SER A O 1
ATOM 1587 N N . VAL A 1 202 ? -51.817 22.181 37.914 1.00 89.50 202 VAL A N 1
ATOM 1588 C CA . VAL A 1 202 ? -52.599 23.218 37.216 1.00 89.50 202 VAL A CA 1
ATOM 1589 C C . VAL A 1 202 ? -53.802 22.617 36.492 1.00 89.50 202 VAL A C 1
ATOM 1591 O O . VAL A 1 202 ? -54.893 23.185 36.541 1.00 89.50 202 VAL A O 1
ATOM 1594 N N . LEU A 1 203 ? -53.627 21.464 35.842 1.00 88.62 203 LEU A N 1
ATOM 1595 C CA . LEU A 1 203 ? -54.716 20.771 35.160 1.00 88.62 203 LEU A CA 1
ATOM 1596 C C . LEU A 1 203 ? -55.799 20.328 36.151 1.00 88.62 203 LEU A C 1
ATOM 1598 O O . LEU A 1 203 ? -56.976 20.595 35.924 1.00 88.62 203 LEU A O 1
ATOM 1602 N N . ASN A 1 204 ? -55.404 19.730 37.278 1.00 89.81 204 ASN A N 1
ATOM 1603 C CA . ASN A 1 204 ? -56.334 19.321 38.328 1.00 89.81 204 ASN A CA 1
ATOM 1604 C C . ASN A 1 204 ? -57.088 20.519 38.927 1.00 89.81 204 ASN A C 1
ATOM 1606 O O . ASN A 1 204 ? -58.288 20.420 39.162 1.00 89.81 204 ASN A O 1
ATOM 1610 N N . ALA A 1 205 ? -56.415 21.657 39.129 1.00 87.00 205 ALA A N 1
ATOM 1611 C CA . ALA A 1 205 ? -57.053 22.880 39.616 1.00 87.00 205 ALA A CA 1
ATOM 1612 C C . ALA A 1 205 ? -58.087 23.433 38.618 1.00 87.00 205 ALA A C 1
ATOM 1614 O O . ALA A 1 205 ? -59.18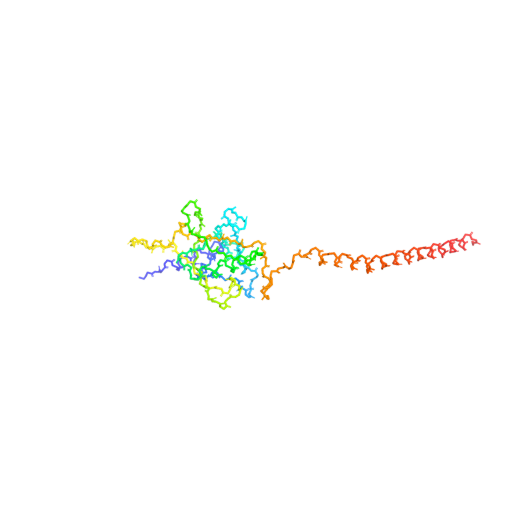7 23.804 39.024 1.00 87.00 205 ALA A O 1
ATOM 1615 N N . LYS A 1 206 ? -57.772 23.433 37.313 1.00 86.06 206 LYS A N 1
ATOM 1616 C CA . LYS A 1 206 ? -58.710 23.857 36.257 1.00 86.06 206 LYS A CA 1
ATOM 1617 C C . LYS A 1 206 ? -59.911 22.916 36.117 1.00 86.06 206 LYS A C 1
ATOM 1619 O O . LYS A 1 206 ? -61.032 23.385 35.933 1.00 86.06 206 LYS A O 1
ATOM 1624 N N . LEU A 1 207 ? -59.691 21.605 36.223 1.00 83.12 207 LEU A N 1
ATOM 1625 C CA . LEU A 1 207 ? -60.768 20.610 36.197 1.00 83.12 207 LEU A CA 1
ATOM 1626 C C . LEU A 1 207 ? -61.692 20.755 37.412 1.00 83.12 207 LEU A C 1
ATOM 1628 O O . LEU A 1 207 ? -62.908 20.728 37.253 1.00 83.12 207 LEU A O 1
ATOM 1632 N N . ALA A 1 208 ? -61.131 20.987 38.603 1.00 81.62 208 ALA A N 1
ATOM 1633 C CA . ALA A 1 208 ? -61.912 21.217 39.815 1.00 81.62 208 ALA A CA 1
ATOM 1634 C C . ALA A 1 208 ? -62.767 22.491 39.731 1.00 81.62 208 ALA A C 1
ATOM 1636 O O . ALA A 1 208 ? -63.912 22.466 40.163 1.00 81.62 208 ALA A O 1
ATOM 1637 N N . SER A 1 209 ? -62.263 23.581 39.134 1.00 78.81 209 SER A N 1
ATOM 1638 C CA . SER A 1 209 ? -63.053 24.811 38.953 1.00 78.81 209 SER A CA 1
ATOM 1639 C C . SER A 1 209 ? -64.177 24.688 37.920 1.00 78.81 209 SER A C 1
ATOM 1641 O O . SER A 1 209 ? -65.155 25.420 38.008 1.00 78.81 209 SER A O 1
ATOM 1643 N N . SER A 1 210 ? -64.049 23.782 36.945 1.00 75.94 210 SER A N 1
ATOM 1644 C CA . SER A 1 210 ? -65.062 23.573 35.900 1.00 75.94 210 SER A CA 1
ATOM 1645 C C . SER A 1 210 ? -66.206 22.651 36.336 1.00 75.94 210 SER A C 1
ATOM 1647 O O . SER A 1 210 ? -67.215 22.599 35.645 1.00 75.94 210 SER A O 1
ATOM 1649 N N . ALA A 1 211 ? -66.048 21.905 37.433 1.00 69.38 211 ALA A N 1
ATOM 1650 C CA . ALA A 1 211 ? -67.070 20.995 37.957 1.00 69.38 211 ALA A CA 1
ATOM 1651 C C . ALA A 1 211 ? -68.050 21.676 38.935 1.00 69.38 211 ALA A C 1
ATOM 1653 O O . ALA A 1 211 ? -69.043 21.069 39.327 1.00 69.38 211 ALA A O 1
ATOM 1654 N N . THR A 1 212 ? -67.763 22.913 39.350 1.00 63.50 212 THR A N 1
ATOM 1655 C CA . THR A 1 212 ? -68.550 23.683 40.331 1.00 63.50 212 THR A CA 1
ATOM 1656 C C . THR A 1 212 ? -69.452 24.750 39.698 1.00 63.50 212 THR A C 1
ATOM 1658 O O . THR A 1 212 ? -70.026 25.557 40.429 1.00 63.50 212 THR A O 1
ATOM 1661 N N . GLN A 1 213 ? -69.552 24.779 38.366 1.00 51.66 213 GLN A N 1
ATOM 1662 C CA . GLN A 1 213 ? -70.342 25.728 37.574 1.00 51.66 213 GLN A CA 1
ATOM 1663 C C . GLN A 1 213 ? -71.448 24.985 36.826 1.00 51.66 213 GLN A C 1
ATOM 1665 O O . GLN A 1 213 ? -72.572 25.528 36.775 1.00 51.66 213 GLN A O 1
#

Organism: Holothuria leucospilota (NCBI:txid206669)

Foldseek 3Di:
DDDPPVVVVVVVCVVPVDDPPDPDPCDFQACDDPPDPFQHKDWDAPPDPPKHFIWIARGDPGDIDFEFQVLEDPLQVLLQQRLVVVVFHRKGKDFFAQVRFDDDWYWYWYDDPPDNHSNPIDIDTDDPDDDPPDDDDPRGGSSRTIIMRTHHFHQPPVRDTDPPPPVVVVVVVVVVCCVPVVVVVVVVVVVVVVVVVVVVVVVVVVVVVVVVD